Protein AF-A0AAV7Z027-F1 (afdb_monomer)

Solvent-accessible surface area (backbone atoms only — not comparable to full-atom values): 10352 Å² total; per-residue (Å²): 132,96,83,79,86,86,73,94,47,81,68,52,54,56,53,50,49,53,52,47,55,58,50,65,76,75,54,91,70,52,75,68,55,50,53,51,51,52,53,55,49,51,54,51,60,74,68,66,68,81,51,61,88,59,42,50,58,51,53,50,48,51,50,53,49,53,53,51,50,50,51,50,51,51,51,53,45,52,55,50,52,63,69,47,44,72,42,41,63,42,90,53,63,70,55,28,52,51,51,38,49,53,52,32,56,47,28,68,74,73,38,57,52,66,41,48,65,56,55,60,61,40,65,73,44,91,51,60,45,37,28,35,41,50,46,63,36,41,43,68,59,37,62,78,39,61,85,40,70,58,50,65,68,41,51,68,60,44,60,59,36,59,72,45,94,44,70,65,38,24,50,45,38,52,52,46,50,52,44,58,75,109

Organism: NCBI:txid1746091

pLDDT: mean 72.69, std 17.5, range [26.45, 96.75]

Mean predicted aligned error: 12.73 Å

Sequence (182 aa):
MLQTTIKTDLSSQQEGALHYKSAIQNTKFKNQELLYLVKSTYQLLMKGTNDPTVLVPILTGIQTLLDNEYKRILQLWKTIAIGLMPYFDHPKEEIRIIVTRTIQTTIGYYGTQASLQMCSRYFYSTNPAVRVGILKCFSPSLEYNMNDFPILSLLPKLAILIYDNNTSVQKEVLNSLALIYS

InterPro domains:
  IPR011989 Armadillo-like helical [G3DSA:1.25.10.10] (8-182)
  IPR016024 Armadillo-type fold [SSF48371] (37-181)

Nearest PDB structures (foldseek):
  5dn7-assembly1_A  TM=6.135E-01  e=1.409E-03  Mus musculus
  8whi-assembly1_A  TM=5.554E-01  e=1.556E-03  Homo sapiens
  8whl-assembly2_C  TM=5.479E-01  e=3.279E-03  Homo sapiens
  8whh-assembly1_A-2  TM=5.348E-01  e=6.574E-03  Homo sapiens
  8whk-assembly1_A  TM=5.420E-01  e=8.020E-03  Homo sapiens

Structure (mmCIF, N/CA/C/O backbone):
data_AF-A0AAV7Z027-F1
#
_entry.id   AF-A0AAV7Z027-F1
#
loop_
_atom_site.group_PDB
_atom_site.id
_atom_site.type_symbol
_atom_site.label_atom_id
_atom_site.label_alt_id
_atom_site.label_comp_id
_atom_site.label_asym_id
_atom_site.label_entity_id
_atom_site.label_seq_id
_atom_site.pdbx_PDB_ins_code
_atom_site.Cartn_x
_atom_site.Cartn_y
_atom_site.Cartn_z
_atom_site.occupancy
_atom_site.B_iso_or_equiv
_atom_site.auth_seq_id
_atom_site.auth_comp_id
_atom_site.auth_asym_id
_atom_site.auth_atom_id
_atom_site.pdbx_PDB_model_num
ATOM 1 N N . MET A 1 1 ? 12.091 -23.859 -28.956 1.00 32.94 1 MET A N 1
ATOM 2 C CA . MET A 1 1 ? 13.561 -23.981 -28.837 1.00 32.94 1 MET A CA 1
ATOM 3 C C . MET A 1 1 ? 14.160 -22.694 -29.390 1.00 32.94 1 MET A C 1
ATOM 5 O O . MET A 1 1 ? 13.988 -22.435 -30.567 1.00 32.94 1 MET A O 1
ATOM 9 N N . LEU A 1 2 ? 14.763 -21.855 -28.543 1.00 26.45 2 LEU A N 1
ATOM 10 C CA . LEU A 1 2 ? 15.308 -20.524 -28.888 1.00 26.45 2 LEU A CA 1
ATOM 11 C C . LEU A 1 2 ? 16.756 -20.584 -29.432 1.00 26.45 2 LEU A C 1
ATOM 13 O O . LEU A 1 2 ? 17.466 -19.588 -29.417 1.00 26.45 2 LEU A O 1
ATOM 17 N N . GLN A 1 3 ? 17.228 -21.761 -29.859 1.00 27.47 3 GLN A N 1
ATOM 18 C CA . GLN A 1 3 ? 18.658 -22.024 -30.084 1.00 27.47 3 GLN A CA 1
ATOM 19 C C . GLN A 1 3 ? 19.125 -22.026 -31.542 1.00 27.47 3 GLN A C 1
ATOM 21 O O . GLN A 1 3 ? 20.305 -22.258 -31.787 1.00 27.47 3 GLN A O 1
ATOM 26 N N . THR A 1 4 ? 18.274 -21.731 -32.517 1.00 37.28 4 THR A N 1
ATOM 27 C CA . THR A 1 4 ? 18.709 -21.719 -33.917 1.00 37.28 4 THR A CA 1
ATOM 28 C C . THR A 1 4 ? 18.402 -20.389 -34.576 1.00 37.28 4 THR A C 1
ATOM 30 O O . THR A 1 4 ? 17.246 -19.984 -34.668 1.00 37.28 4 THR A O 1
ATOM 33 N N . THR A 1 5 ? 19.470 -19.808 -35.132 1.00 36.91 5 THR A N 1
ATOM 34 C CA . THR A 1 5 ? 19.515 -18.743 -36.149 1.00 36.91 5 THR A CA 1
ATOM 35 C C . THR A 1 5 ? 19.671 -17.311 -35.634 1.00 36.91 5 THR A C 1
ATOM 37 O O . THR A 1 5 ? 18.799 -16.472 -35.800 1.00 36.91 5 THR A O 1
ATOM 40 N N . ILE A 1 6 ? 20.852 -16.999 -35.093 1.00 33.53 6 ILE A N 1
ATOM 41 C CA . ILE A 1 6 ? 21.435 -15.655 -35.232 1.00 33.53 6 ILE A CA 1
ATOM 42 C C . ILE A 1 6 ? 22.858 -15.844 -35.773 1.00 33.53 6 ILE A C 1
ATOM 44 O O . ILE A 1 6 ? 23.828 -15.924 -35.022 1.00 33.53 6 ILE A O 1
ATOM 48 N N . LYS A 1 7 ? 22.964 -16.009 -37.098 1.00 31.17 7 LYS A N 1
ATOM 49 C CA . LYS A 1 7 ? 24.190 -15.708 -37.845 1.00 31.17 7 LYS A CA 1
ATOM 50 C C . LYS A 1 7 ? 24.090 -14.246 -38.274 1.00 31.17 7 LYS A C 1
ATOM 52 O O . LYS A 1 7 ? 23.053 -13.814 -38.757 1.00 31.17 7 LYS A O 1
ATOM 57 N N . THR A 1 8 ? 25.170 -13.529 -38.013 1.00 44.25 8 THR A N 1
ATOM 58 C CA . THR A 1 8 ? 25.392 -12.093 -38.177 1.00 44.25 8 THR A CA 1
ATOM 59 C C . THR A 1 8 ? 25.064 -11.569 -39.570 1.00 44.25 8 THR A C 1
ATOM 61 O O . THR A 1 8 ? 25.786 -11.880 -40.515 1.00 44.25 8 THR A O 1
ATOM 64 N N . ASP A 1 9 ? 24.059 -10.699 -39.646 1.00 31.62 9 ASP A N 1
ATOM 65 C CA . ASP A 1 9 ? 23.903 -9.689 -40.691 1.00 31.62 9 ASP A CA 1
ATOM 66 C C . ASP A 1 9 ? 23.210 -8.449 -40.078 1.00 31.62 9 ASP A C 1
ATOM 68 O O . ASP A 1 9 ? 22.476 -8.566 -39.095 1.00 31.62 9 ASP A O 1
ATOM 72 N N . LEU A 1 10 ? 23.453 -7.238 -40.577 1.00 35.69 10 LEU A N 1
ATOM 73 C CA . LEU A 1 10 ? 22.842 -6.015 -40.010 1.00 35.69 10 LEU A CA 1
ATOM 74 C C . LEU A 1 10 ? 21.301 -6.035 -40.117 1.00 35.69 10 LEU A C 1
ATOM 76 O O . LEU A 1 10 ? 20.607 -5.501 -39.252 1.00 35.69 10 LEU A O 1
ATOM 80 N N . SER A 1 11 ? 20.768 -6.761 -41.103 1.00 40.56 11 SER A N 1
ATOM 81 C CA . SER A 1 11 ? 19.349 -7.119 -41.230 1.00 40.56 11 SER A CA 1
ATOM 82 C C . SER A 1 11 ? 18.847 -8.001 -40.073 1.00 40.56 11 SER A C 1
ATOM 84 O O . SER A 1 11 ? 17.751 -7.776 -39.560 1.00 40.56 11 SER A O 1
ATOM 86 N N . SER A 1 12 ? 19.673 -8.927 -39.563 1.00 50.19 12 SER A N 1
ATOM 87 C CA . SER A 1 12 ? 19.306 -9.859 -38.484 1.00 50.19 12 SER A CA 1
ATOM 88 C C . SER A 1 12 ? 19.165 -9.185 -37.112 1.00 50.19 12 SER A C 1
ATOM 90 O O . SER A 1 12 ? 18.524 -9.729 -36.214 1.00 50.19 12 SER A O 1
ATOM 92 N N . GLN A 1 13 ? 19.765 -8.004 -36.913 1.00 44.56 13 GLN A N 1
ATOM 93 C CA . GLN A 1 13 ? 19.643 -7.245 -35.660 1.00 44.56 13 GLN A CA 1
ATOM 94 C C . GLN A 1 13 ? 18.340 -6.438 -35.583 1.00 44.56 13 GLN A C 1
ATOM 96 O O . GLN A 1 13 ? 17.704 -6.415 -34.529 1.00 44.56 13 GLN A O 1
ATOM 101 N N . GLN A 1 14 ? 17.902 -5.827 -36.690 1.00 44.66 14 GLN A N 1
ATOM 102 C CA . GLN A 1 14 ? 16.609 -5.131 -36.759 1.00 44.66 14 GLN A CA 1
ATOM 103 C C . GLN A 1 14 ? 15.433 -6.104 -36.690 1.00 44.66 14 GLN A C 1
ATOM 105 O O . GLN A 1 14 ? 14.472 -5.857 -35.962 1.00 44.66 14 GLN A O 1
ATOM 110 N N . GLU A 1 15 ? 15.529 -7.235 -37.388 1.00 44.53 15 GLU A N 1
ATOM 111 C CA . GLU A 1 15 ? 14.526 -8.298 -37.332 1.00 44.53 15 GLU A CA 1
ATOM 112 C C . GLU A 1 15 ? 14.456 -8.896 -35.914 1.00 44.53 15 GLU A C 1
ATOM 114 O O . GLU A 1 15 ? 13.374 -9.020 -35.340 1.00 44.53 15 GLU A O 1
ATOM 119 N N . GLY A 1 16 ? 15.612 -9.115 -35.270 1.00 48.34 16 GLY A N 1
ATOM 120 C CA . GLY A 1 16 ? 15.705 -9.491 -33.857 1.00 48.34 16 GLY A CA 1
ATOM 121 C C . GLY A 1 16 ? 15.046 -8.482 -32.907 1.00 48.34 16 GLY A C 1
ATOM 122 O O . GLY A 1 16 ? 14.307 -8.886 -32.011 1.00 48.34 16 GLY A O 1
ATOM 123 N N . ALA A 1 17 ? 15.235 -7.175 -33.118 1.00 47.03 17 ALA A N 1
ATOM 124 C CA . ALA A 1 17 ? 14.613 -6.118 -32.312 1.00 47.03 17 ALA A CA 1
ATOM 125 C C . ALA A 1 17 ? 13.088 -5.992 -32.541 1.00 47.03 17 ALA A C 1
ATOM 127 O O . ALA A 1 17 ? 12.333 -5.741 -31.597 1.00 47.03 17 ALA A O 1
ATOM 128 N N . LEU A 1 18 ? 12.610 -6.210 -33.771 1.00 44.31 18 LEU A N 1
ATOM 129 C CA . LEU A 1 18 ? 11.183 -6.250 -34.121 1.00 44.31 18 LEU A CA 1
ATOM 130 C C . LEU A 1 18 ? 10.477 -7.486 -33.536 1.00 44.31 18 LEU A C 1
ATOM 132 O O . LEU A 1 18 ? 9.385 -7.369 -32.964 1.00 44.31 18 LEU A O 1
ATOM 136 N N . HIS A 1 19 ? 11.116 -8.657 -33.594 1.00 45.59 19 HIS A N 1
ATOM 137 C CA . HIS A 1 19 ? 10.644 -9.873 -32.924 1.00 45.59 19 HIS A CA 1
ATOM 138 C C . HIS A 1 19 ? 10.650 -9.729 -31.394 1.00 45.59 19 HIS A C 1
ATOM 140 O O . HIS A 1 19 ? 9.743 -10.209 -30.717 1.00 45.59 19 HIS A O 1
ATOM 146 N N . TYR A 1 20 ? 11.612 -8.992 -30.840 1.00 47.75 20 TYR A N 1
ATOM 147 C CA . TYR A 1 20 ? 11.677 -8.676 -29.414 1.00 47.75 20 TYR A CA 1
ATOM 148 C C . TYR A 1 20 ? 10.524 -7.761 -28.964 1.00 47.75 20 TYR A C 1
ATOM 150 O O . TYR A 1 20 ? 9.849 -8.056 -27.979 1.00 47.75 20 TYR A O 1
ATOM 158 N N . LYS A 1 21 ? 10.216 -6.697 -29.722 1.00 43.31 21 LYS A N 1
ATOM 159 C CA . LYS A 1 21 ? 9.078 -5.797 -29.443 1.00 43.31 21 LYS A CA 1
ATOM 160 C C . LYS A 1 21 ? 7.732 -6.532 -29.479 1.00 43.31 21 LYS A C 1
ATOM 162 O O . LYS A 1 21 ? 6.890 -6.317 -28.609 1.00 43.31 21 LYS A O 1
ATOM 167 N N . SER A 1 22 ? 7.541 -7.412 -30.460 1.00 42.81 22 SER A N 1
ATOM 168 C CA . SER A 1 22 ? 6.307 -8.196 -30.617 1.00 42.81 22 SER A CA 1
ATOM 169 C C . SER A 1 22 ? 6.164 -9.315 -29.575 1.00 42.81 22 SER A C 1
ATOM 171 O O . SER A 1 22 ? 5.055 -9.548 -29.092 1.00 42.81 22 SER A O 1
ATOM 173 N N . ALA A 1 23 ? 7.264 -9.943 -29.143 1.00 47.72 23 ALA A N 1
ATOM 174 C CA . ALA A 1 23 ? 7.263 -10.895 -28.028 1.00 47.72 23 ALA A CA 1
ATOM 175 C C . ALA A 1 23 ? 6.970 -10.215 -26.674 1.00 47.72 23 ALA A C 1
ATOM 177 O O . ALA A 1 23 ? 6.241 -10.752 -25.843 1.00 47.72 23 ALA A O 1
ATOM 178 N N . ILE A 1 24 ? 7.469 -8.998 -26.444 1.00 47.22 24 ILE A N 1
ATOM 179 C CA . ILE A 1 24 ? 7.235 -8.270 -25.185 1.00 47.22 24 ILE A CA 1
ATOM 180 C C . ILE A 1 24 ? 5.776 -7.825 -25.016 1.00 47.22 24 ILE A C 1
ATOM 182 O O . ILE A 1 24 ? 5.279 -7.783 -23.891 1.00 47.22 24 ILE A O 1
ATOM 186 N N . GLN A 1 25 ? 5.061 -7.536 -26.106 1.00 44.62 25 GLN A N 1
ATOM 187 C CA . GLN A 1 25 ? 3.669 -7.078 -26.029 1.00 44.62 25 GLN A CA 1
ATOM 188 C C . GLN A 1 25 ? 2.653 -8.190 -25.715 1.00 44.62 25 GLN A C 1
ATOM 190 O O . GLN A 1 25 ? 1.561 -7.870 -25.254 1.00 44.62 25 GLN A O 1
ATOM 195 N N . ASN A 1 26 ? 2.993 -9.471 -25.914 1.00 42.97 26 ASN A N 1
ATOM 196 C CA . ASN A 1 26 ? 2.004 -10.561 -25.909 1.00 42.97 26 ASN A CA 1
ATOM 197 C C . ASN A 1 26 ? 2.327 -11.772 -25.015 1.00 42.97 26 ASN A C 1
ATOM 199 O O . ASN A 1 26 ? 1.581 -12.752 -25.048 1.00 42.97 26 ASN A O 1
ATOM 203 N N . THR A 1 27 ? 3.371 -11.736 -24.177 1.00 46.19 27 THR A N 1
ATOM 204 C CA . THR A 1 27 ? 3.739 -12.908 -23.356 1.00 46.19 27 THR A CA 1
ATOM 205 C C . THR A 1 27 ? 3.834 -12.614 -21.858 1.00 46.19 27 THR A C 1
ATOM 207 O O . THR A 1 27 ? 4.515 -11.690 -21.424 1.00 46.19 27 THR A O 1
ATOM 210 N N . LYS A 1 28 ? 3.191 -13.464 -21.040 1.00 50.34 28 LYS A N 1
ATOM 211 C CA . LYS A 1 28 ? 3.551 -13.641 -19.624 1.00 50.34 28 LYS A CA 1
ATOM 212 C C . LYS A 1 28 ? 4.924 -14.315 -19.586 1.00 50.34 28 LYS A C 1
ATOM 214 O O . LYS A 1 28 ? 4.998 -15.531 -19.744 1.00 50.34 28 LYS A O 1
ATOM 219 N N . PHE A 1 29 ? 5.988 -13.545 -19.390 1.00 50.47 29 PHE A N 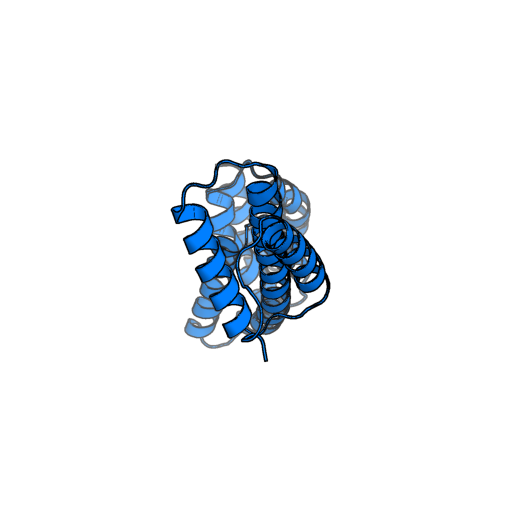1
ATOM 220 C CA . PHE A 1 29 ? 7.333 -14.099 -19.250 1.00 50.47 29 PHE A CA 1
ATOM 221 C C . PHE A 1 29 ? 7.412 -15.041 -18.040 1.00 50.47 29 PHE A C 1
ATOM 223 O O . PHE A 1 29 ? 6.943 -14.728 -16.939 1.00 50.47 29 PHE A O 1
ATOM 230 N N . LYS A 1 30 ? 8.024 -16.213 -18.226 1.00 56.38 30 LYS A N 1
ATOM 231 C CA . LYS A 1 30 ? 8.502 -17.035 -17.107 1.00 56.38 30 LYS A CA 1
ATOM 232 C C . LYS A 1 30 ? 9.741 -16.363 -16.503 1.00 56.38 30 LYS A C 1
ATOM 234 O O . LYS A 1 30 ? 10.531 -15.762 -17.226 1.00 56.38 30 LYS A O 1
ATOM 239 N N . ASN A 1 31 ? 9.975 -16.519 -15.195 1.00 53.44 31 ASN A N 1
ATOM 240 C CA . ASN A 1 31 ? 11.101 -15.864 -14.496 1.00 53.44 31 ASN A CA 1
ATOM 241 C C . ASN A 1 31 ? 12.478 -16.109 -15.153 1.00 53.44 31 ASN A C 1
ATOM 243 O O . ASN A 1 31 ? 13.339 -15.236 -15.122 1.00 53.44 31 ASN A O 1
ATOM 247 N N . GLN A 1 32 ? 12.692 -17.274 -15.775 1.00 51.25 32 GLN A N 1
ATOM 248 C CA . GLN A 1 32 ? 13.934 -17.586 -16.496 1.00 51.25 32 GLN A CA 1
ATOM 249 C C . GLN A 1 32 ? 14.088 -16.806 -17.812 1.00 51.25 32 GLN A C 1
ATOM 251 O O . GLN A 1 32 ? 15.201 -16.421 -18.164 1.00 51.25 32 GLN A O 1
ATOM 256 N N . GLU A 1 33 ? 12.988 -16.541 -18.517 1.00 56.34 33 GLU A N 1
ATOM 257 C CA . GLU A 1 33 ? 12.983 -15.747 -19.752 1.00 56.34 33 GLU A CA 1
ATOM 258 C C . GLU A 1 33 ? 13.268 -14.280 -19.428 1.00 56.34 33 GLU A C 1
ATOM 260 O O . GLU A 1 33 ? 14.079 -13.657 -20.105 1.00 56.34 33 GLU A O 1
ATOM 265 N N . LEU A 1 34 ? 12.702 -13.775 -18.325 1.00 57.66 34 LE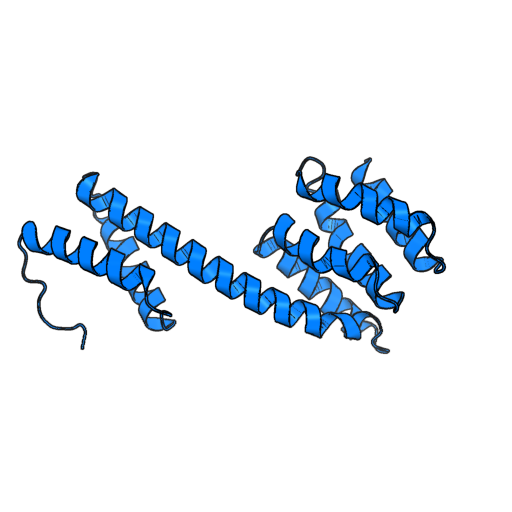U A N 1
ATOM 266 C CA . LEU A 1 34 ? 12.972 -12.436 -17.798 1.00 57.66 34 LEU A CA 1
ATOM 267 C C . LEU A 1 34 ? 14.462 -12.251 -17.458 1.00 57.66 34 LEU A C 1
ATOM 269 O O . LEU A 1 34 ? 15.088 -11.274 -17.866 1.00 57.66 34 LEU A O 1
ATOM 273 N N . LEU A 1 35 ? 15.051 -13.225 -16.754 1.00 55.69 35 LEU A N 1
ATOM 274 C CA . LEU A 1 35 ? 16.464 -13.205 -16.369 1.00 55.69 35 LEU A CA 1
ATOM 275 C C . LEU A 1 35 ? 17.393 -13.240 -17.592 1.00 55.69 35 LEU A C 1
ATOM 277 O O . LEU A 1 35 ? 18.386 -12.511 -17.644 1.00 55.69 35 LEU A O 1
ATOM 281 N N . TYR A 1 36 ? 17.066 -14.064 -18.590 1.00 60.19 36 TYR A N 1
ATOM 282 C CA . TYR A 1 36 ? 17.802 -14.117 -19.853 1.00 60.19 36 TYR A CA 1
ATOM 283 C C . TYR A 1 36 ? 17.716 -12.788 -20.618 1.00 60.19 36 TYR A C 1
ATOM 285 O O . TYR A 1 36 ? 18.727 -12.309 -21.140 1.00 60.19 36 TYR A O 1
ATOM 293 N N . LEU A 1 37 ? 16.536 -12.163 -20.627 1.00 59.72 37 LEU A N 1
ATOM 294 C CA . LEU A 1 37 ? 16.290 -10.881 -21.275 1.00 59.72 37 LEU A CA 1
ATOM 295 C C . LEU A 1 37 ? 17.128 -9.752 -20.656 1.00 59.72 37 LEU A C 1
ATOM 297 O O . LEU A 1 37 ? 17.821 -9.020 -21.366 1.00 59.72 37 LEU A O 1
ATOM 301 N N . VAL A 1 38 ? 17.129 -9.661 -19.322 1.00 64.69 38 VAL A N 1
ATOM 302 C CA . VAL A 1 38 ? 17.920 -8.683 -18.558 1.00 64.69 38 VAL A CA 1
ATOM 303 C C . VAL A 1 38 ? 19.415 -8.882 -18.809 1.00 64.69 38 VAL A C 1
ATOM 305 O O . VAL A 1 38 ? 20.128 -7.917 -19.082 1.00 64.69 38 VAL A O 1
ATOM 308 N N . LYS A 1 39 ? 19.898 -10.131 -18.790 1.00 62.25 39 LYS A N 1
ATOM 309 C CA . LYS A 1 39 ? 21.318 -10.451 -19.001 1.00 62.25 39 LYS A CA 1
ATOM 310 C C . LYS A 1 39 ? 21.787 -10.108 -20.418 1.00 62.25 39 LYS A C 1
ATOM 312 O O . LYS A 1 39 ? 22.856 -9.526 -20.579 1.00 62.25 39 LYS A O 1
ATOM 317 N N . SER A 1 40 ? 20.975 -10.421 -21.426 1.00 59.94 40 SER A N 1
ATOM 318 C CA . SER A 1 40 ? 21.273 -10.115 -22.833 1.00 59.94 40 SER A CA 1
ATOM 319 C C . SER A 1 40 ? 21.267 -8.605 -23.087 1.00 59.94 40 SER A C 1
ATOM 321 O O . SER A 1 40 ? 22.141 -8.080 -23.773 1.00 59.94 40 SER A O 1
ATOM 323 N N . THR A 1 41 ? 20.334 -7.890 -22.456 1.00 65.50 41 THR A N 1
ATOM 324 C CA . THR A 1 41 ? 20.242 -6.430 -22.543 1.00 65.50 41 THR A CA 1
ATOM 325 C C . THR A 1 41 ? 21.421 -5.734 -21.862 1.00 65.50 41 THR A C 1
ATOM 327 O O . THR A 1 41 ? 22.034 -4.846 -22.449 1.00 65.50 41 THR A O 1
ATOM 330 N N . TYR A 1 42 ? 21.805 -6.177 -20.662 1.00 65.94 42 TYR A N 1
ATOM 331 C CA . TYR A 1 42 ? 22.998 -5.687 -19.971 1.00 65.94 42 TYR A CA 1
ATOM 332 C C . TYR A 1 42 ? 24.267 -5.905 -20.809 1.00 65.94 42 TYR A C 1
ATOM 334 O O . TYR A 1 42 ? 25.077 -4.996 -20.956 1.00 65.94 42 TYR A O 1
ATOM 342 N N . GLN A 1 43 ? 24.416 -7.078 -21.434 1.00 65.38 43 GLN A N 1
ATOM 343 C CA . GLN A 1 43 ? 25.548 -7.367 -22.321 1.00 65.38 43 GLN A CA 1
ATOM 344 C C . GLN A 1 43 ? 25.585 -6.472 -23.568 1.00 65.38 43 GLN A C 1
ATOM 346 O O . GLN A 1 43 ? 26.672 -6.115 -24.016 1.00 65.38 43 GLN A O 1
ATOM 351 N N . LEU A 1 44 ? 24.430 -6.102 -24.129 1.00 62.34 44 LEU A N 1
ATOM 352 C CA . LEU A 1 44 ? 24.342 -5.171 -25.260 1.00 62.34 44 LEU A CA 1
ATOM 353 C C . LEU A 1 44 ? 24.684 -3.733 -24.848 1.00 62.34 44 LEU A C 1
ATOM 355 O O . LEU A 1 44 ? 25.448 -3.075 -25.550 1.00 62.34 44 LEU A O 1
ATOM 359 N N . LEU A 1 45 ? 24.202 -3.275 -23.687 1.00 62.78 45 LEU A N 1
ATOM 360 C CA . LEU A 1 45 ? 24.555 -1.964 -23.124 1.00 62.78 45 LEU A CA 1
ATOM 361 C C . LEU A 1 45 ? 26.062 -1.865 -22.829 1.00 62.78 45 LEU A C 1
ATOM 363 O O . LEU A 1 45 ? 26.698 -0.875 -23.180 1.00 62.78 45 LEU A O 1
ATOM 367 N N . MET A 1 46 ? 26.663 -2.924 -22.276 1.00 67.31 46 MET A N 1
ATOM 368 C CA . MET A 1 46 ? 28.104 -2.993 -21.989 1.00 67.31 46 MET A CA 1
ATOM 369 C C . MET A 1 46 ? 28.989 -3.020 -23.244 1.00 67.31 46 MET A C 1
ATOM 371 O O . MET A 1 46 ? 30.179 -2.728 -23.154 1.00 67.31 46 MET A O 1
ATOM 375 N N . LYS A 1 47 ? 28.437 -3.345 -24.421 1.00 67.44 47 LYS A N 1
ATOM 376 C CA . LYS A 1 47 ? 29.156 -3.269 -25.704 1.00 67.44 47 LYS A CA 1
ATOM 377 C C . LYS A 1 47 ? 29.228 -1.848 -26.281 1.00 67.44 47 LYS A C 1
ATOM 379 O O . LYS A 1 47 ? 29.848 -1.670 -27.324 1.00 67.44 47 LYS A O 1
ATOM 384 N N . GLY A 1 48 ? 28.624 -0.850 -25.627 1.00 56.06 48 GLY A N 1
ATOM 385 C CA . GLY A 1 48 ? 28.805 0.567 -25.968 1.00 56.06 48 GLY A CA 1
ATOM 386 C C . GLY A 1 48 ? 28.179 0.996 -27.298 1.00 56.06 48 GLY A C 1
ATOM 387 O O . GLY A 1 48 ? 28.674 1.918 -27.941 1.00 56.06 48 GLY A O 1
ATOM 388 N N . THR A 1 49 ? 27.113 0.324 -27.747 1.00 63.25 49 THR A N 1
ATOM 389 C CA . THR A 1 49 ? 26.378 0.753 -28.947 1.00 63.25 49 THR A CA 1
ATOM 390 C C . THR A 1 49 ? 25.681 2.088 -28.692 1.00 63.25 49 THR A C 1
ATOM 392 O O . THR A 1 49 ? 24.758 2.166 -27.886 1.00 63.25 49 THR A O 1
ATOM 395 N N . ASN A 1 50 ? 26.108 3.116 -29.428 1.00 63.03 50 ASN A N 1
ATOM 396 C CA . ASN A 1 50 ? 25.508 4.454 -29.428 1.00 63.03 50 ASN A CA 1
ATOM 397 C C . ASN A 1 50 ? 24.536 4.671 -30.603 1.00 63.03 50 ASN A C 1
ATOM 399 O O . ASN A 1 50 ? 24.061 5.786 -30.797 1.00 63.03 50 ASN A O 1
ATOM 403 N N . ASP A 1 51 ? 24.255 3.632 -31.400 1.00 73.62 51 ASP A N 1
ATOM 404 C CA . ASP A 1 51 ? 23.311 3.702 -32.517 1.00 73.62 51 ASP A CA 1
ATOM 405 C C . ASP A 1 51 ? 21.865 3.799 -31.987 1.00 73.62 51 ASP A C 1
ATOM 407 O O . ASP A 1 51 ? 21.369 2.839 -31.378 1.00 73.62 51 ASP A O 1
ATOM 411 N N . PRO A 1 52 ? 21.153 4.918 -32.226 1.00 69.62 52 PRO A N 1
ATOM 412 C CA . PRO A 1 52 ? 19.781 5.101 -31.762 1.00 69.62 52 PRO A CA 1
ATOM 413 C C . PRO A 1 52 ? 18.809 4.050 -32.310 1.00 69.62 52 PRO A C 1
ATOM 415 O O . PRO A 1 52 ? 17.838 3.710 -31.635 1.00 69.62 52 PRO A O 1
ATOM 418 N N . THR A 1 53 ? 19.068 3.504 -33.502 1.00 73.25 53 THR A N 1
ATOM 419 C CA . THR A 1 53 ? 18.199 2.502 -34.140 1.00 73.25 53 THR A CA 1
ATOM 420 C C . THR A 1 53 ? 18.222 1.153 -33.418 1.00 73.25 53 THR A C 1
ATOM 422 O O . THR A 1 53 ? 17.258 0.394 -33.504 1.00 73.25 53 THR A O 1
ATOM 425 N N . VAL A 1 54 ? 19.281 0.889 -32.646 1.00 63.03 54 VAL A N 1
ATOM 426 C CA . VAL A 1 54 ? 19.460 -0.318 -31.828 1.00 63.03 54 VAL A CA 1
ATOM 427 C C . VAL A 1 54 ? 19.155 -0.030 -30.356 1.00 63.03 54 VAL A C 1
ATOM 429 O O . VAL A 1 54 ? 18.474 -0.813 -29.693 1.00 63.03 54 VAL A O 1
ATOM 432 N N . LEU A 1 55 ? 19.604 1.117 -29.839 1.00 64.31 55 LEU A N 1
ATOM 433 C CA . LEU A 1 55 ? 19.472 1.477 -28.428 1.00 64.31 55 LEU A CA 1
ATOM 434 C C . LEU A 1 55 ? 18.019 1.782 -28.028 1.00 64.31 55 LEU A C 1
ATOM 436 O O . LEU A 1 55 ? 17.565 1.327 -26.977 1.00 64.31 55 LEU A O 1
ATOM 440 N N . VAL A 1 56 ? 17.259 2.502 -28.863 1.00 68.31 56 VAL A N 1
ATOM 441 C CA . VAL A 1 56 ? 15.875 2.899 -28.542 1.00 68.31 56 VAL A CA 1
ATOM 442 C C . VAL A 1 56 ? 14.940 1.688 -28.396 1.00 68.31 56 VAL A C 1
ATOM 444 O O . VAL A 1 56 ? 14.232 1.624 -27.387 1.00 68.31 56 VAL A O 1
ATOM 447 N N . PRO A 1 57 ? 14.924 0.691 -29.304 1.00 65.88 57 PRO A N 1
ATOM 448 C CA . PRO A 1 57 ? 14.112 -0.515 -29.122 1.00 65.88 57 PRO A CA 1
ATOM 449 C C . PRO A 1 57 ? 14.483 -1.324 -27.875 1.00 65.88 57 PRO A C 1
ATOM 451 O O . PRO A 1 57 ? 13.591 -1.832 -27.197 1.00 65.88 57 PRO A O 1
ATOM 454 N N . ILE A 1 58 ? 15.777 -1.412 -27.543 1.00 63.00 58 ILE A N 1
ATOM 455 C CA . ILE A 1 58 ? 16.262 -2.120 -26.350 1.00 63.00 58 ILE A CA 1
ATOM 456 C C . ILE A 1 58 ? 15.771 -1.421 -25.081 1.00 63.00 58 ILE A C 1
ATOM 458 O O . ILE A 1 58 ? 15.134 -2.064 -24.249 1.00 63.00 58 ILE A O 1
ATOM 462 N N . LEU A 1 59 ? 16.002 -0.110 -24.950 1.00 65.19 59 LEU A N 1
ATOM 463 C CA . LEU A 1 59 ? 15.551 0.671 -23.792 1.00 65.19 59 LEU A CA 1
ATOM 464 C C . LEU A 1 59 ? 14.023 0.657 -23.659 1.00 65.19 59 LEU A C 1
ATOM 466 O O . LEU A 1 59 ? 13.506 0.477 -22.560 1.00 65.19 59 LEU A O 1
ATOM 470 N N . THR A 1 60 ? 13.300 0.745 -24.780 1.00 69.50 60 THR A N 1
ATOM 471 C CA . THR A 1 60 ? 11.833 0.623 -24.814 1.00 69.50 60 THR A CA 1
ATOM 472 C C . THR A 1 60 ? 11.375 -0.764 -24.346 1.00 69.50 60 THR A C 1
ATOM 474 O O . THR A 1 60 ? 10.389 -0.888 -23.619 1.00 69.50 60 THR A O 1
ATOM 477 N N . GLY A 1 61 ? 12.097 -1.821 -24.730 1.00 66.06 61 GLY A N 1
ATOM 478 C CA . GLY A 1 61 ? 11.851 -3.187 -24.275 1.00 66.06 61 GLY A CA 1
ATOM 479 C C . GLY A 1 61 ? 12.091 -3.366 -22.774 1.00 66.06 61 GLY A C 1
ATOM 480 O O . GLY A 1 61 ? 11.249 -3.955 -22.099 1.00 66.06 61 GLY A O 1
ATOM 481 N N . ILE A 1 62 ? 13.185 -2.806 -22.235 1.00 65.12 62 ILE A N 1
ATOM 482 C CA . ILE A 1 62 ? 13.455 -2.775 -20.785 1.00 65.12 62 ILE A CA 1
ATOM 483 C C . ILE A 1 62 ? 12.327 -2.050 -20.062 1.00 65.12 62 ILE A C 1
ATOM 485 O O . ILE A 1 62 ? 11.777 -2.585 -19.107 1.00 65.12 62 ILE A O 1
ATOM 489 N N . GLN A 1 63 ? 11.969 -0.853 -20.526 1.00 66.62 63 GLN A N 1
ATOM 490 C CA . GLN A 1 63 ? 10.920 -0.047 -19.913 1.00 66.62 63 GLN A CA 1
ATOM 491 C C . GLN A 1 63 ? 9.590 -0.805 -19.891 1.00 66.62 63 GLN A C 1
ATOM 493 O O . GLN A 1 63 ? 8.971 -0.926 -18.842 1.00 66.62 63 GLN A O 1
ATOM 498 N N . THR A 1 64 ? 9.200 -1.415 -21.012 1.00 70.44 64 THR A N 1
ATOM 499 C CA . THR A 1 64 ? 7.959 -2.199 -21.099 1.00 70.44 64 THR A CA 1
ATOM 500 C C . THR A 1 64 ? 7.984 -3.418 -20.169 1.00 70.44 64 THR A C 1
ATOM 502 O O . THR A 1 64 ? 6.968 -3.757 -19.561 1.00 70.44 64 THR A O 1
ATOM 505 N N . LEU A 1 65 ? 9.136 -4.083 -20.029 1.00 65.19 65 LEU A N 1
ATOM 506 C CA . LEU A 1 65 ? 9.307 -5.209 -19.111 1.00 65.19 65 LEU A CA 1
ATOM 507 C C . LEU A 1 65 ? 9.201 -4.770 -17.648 1.00 65.19 65 LEU A C 1
ATOM 509 O O . LEU A 1 65 ? 8.476 -5.400 -16.878 1.00 65.19 65 LEU A O 1
ATOM 513 N N . LEU A 1 66 ? 9.887 -3.686 -17.282 1.00 68.44 66 LEU A N 1
ATOM 514 C CA . LEU A 1 66 ? 9.812 -3.102 -15.945 1.00 68.44 66 LEU A CA 1
ATOM 515 C C . LEU A 1 66 ? 8.378 -2.673 -15.623 1.00 68.44 66 LEU A C 1
ATOM 517 O O . LEU A 1 66 ? 7.883 -3.002 -14.550 1.00 68.44 66 LEU A O 1
ATOM 521 N N . ASP A 1 67 ? 7.679 -2.039 -16.564 1.00 71.56 67 ASP A N 1
ATOM 522 C CA . ASP A 1 67 ? 6.287 -1.617 -16.399 1.00 71.56 67 ASP A CA 1
ATOM 523 C C . ASP A 1 67 ? 5.334 -2.806 -16.220 1.00 71.56 67 ASP A C 1
ATOM 525 O O . ASP A 1 67 ? 4.427 -2.767 -15.382 1.00 71.56 67 ASP A O 1
ATOM 529 N N . ASN A 1 68 ? 5.512 -3.877 -16.998 1.00 70.81 68 ASN A N 1
ATOM 530 C CA . ASN A 1 68 ? 4.669 -5.069 -16.911 1.00 70.81 68 ASN A CA 1
ATOM 531 C C . ASN A 1 68 ? 4.888 -5.834 -15.601 1.00 70.81 68 ASN A C 1
ATOM 533 O O . ASN A 1 68 ? 3.910 -6.208 -14.944 1.00 70.81 68 ASN A O 1
ATOM 537 N N . GLU A 1 69 ? 6.140 -6.031 -15.185 1.00 72.81 69 GLU A N 1
ATOM 538 C CA . GLU A 1 69 ? 6.440 -6.678 -13.907 1.00 72.81 69 GLU A CA 1
ATOM 539 C C . GLU A 1 69 ? 6.036 -5.793 -12.726 1.00 72.81 69 GLU A C 1
ATOM 541 O O . GLU A 1 69 ? 5.427 -6.292 -11.783 1.00 72.81 69 GLU A O 1
ATOM 546 N N . TYR A 1 70 ? 6.235 -4.474 -12.803 1.00 74.94 70 TYR A N 1
ATOM 547 C CA . TYR A 1 70 ? 5.731 -3.536 -11.799 1.00 74.94 70 TYR A CA 1
ATOM 548 C C . TYR A 1 70 ? 4.209 -3.643 -11.643 1.00 74.94 70 TYR A C 1
ATOM 550 O O . TYR A 1 70 ? 3.712 -3.798 -10.528 1.00 74.94 70 TYR A O 1
ATOM 558 N N . LYS A 1 71 ? 3.446 -3.653 -12.748 1.00 77.19 71 LYS A N 1
ATOM 559 C CA . LYS A 1 71 ? 1.984 -3.847 -12.713 1.00 77.19 71 LYS A CA 1
ATOM 560 C C . LYS A 1 71 ? 1.597 -5.183 -12.086 1.00 77.19 71 LYS A C 1
ATOM 562 O O . LYS A 1 71 ? 0.666 -5.227 -11.281 1.00 77.19 71 LYS A O 1
ATOM 567 N N . ARG A 1 72 ? 2.289 -6.268 -12.443 1.00 76.69 72 ARG A N 1
ATOM 568 C CA . ARG A 1 72 ? 2.031 -7.609 -11.904 1.00 76.69 72 ARG A CA 1
ATOM 569 C C . ARG A 1 72 ? 2.330 -7.682 -10.409 1.00 76.69 72 ARG A C 1
ATOM 571 O O . ARG A 1 72 ? 1.504 -8.188 -9.652 1.00 76.69 72 ARG A O 1
ATOM 578 N N . ILE A 1 73 ? 3.473 -7.155 -9.976 1.00 74.31 73 ILE A N 1
ATOM 579 C CA . ILE A 1 73 ? 3.853 -7.104 -8.565 1.00 74.31 73 ILE A CA 1
ATOM 580 C C . ILE A 1 73 ? 2.864 -6.233 -7.790 1.00 74.31 73 ILE A C 1
ATOM 582 O O . ILE A 1 73 ? 2.398 -6.643 -6.733 1.00 74.31 73 ILE A O 1
ATOM 586 N N . LEU A 1 74 ? 2.447 -5.094 -8.344 1.00 77.81 74 LEU A N 1
ATOM 587 C CA . LEU A 1 74 ? 1.435 -4.238 -7.733 1.00 77.81 74 LEU A CA 1
ATOM 588 C C . LEU A 1 74 ? 0.073 -4.943 -7.604 1.00 77.81 74 LEU A C 1
ATOM 590 O O . LEU A 1 74 ? -0.632 -4.744 -6.616 1.00 77.81 74 LEU A O 1
ATOM 594 N N . GLN A 1 75 ? -0.322 -5.774 -8.573 1.00 79.50 75 GLN A N 1
ATOM 595 C CA . GLN A 1 75 ? -1.535 -6.597 -8.476 1.00 79.50 75 GLN A CA 1
ATOM 596 C C . GLN A 1 75 ? -1.422 -7.664 -7.383 1.00 79.50 75 GLN A C 1
ATOM 598 O O . GLN A 1 75 ? -2.336 -7.793 -6.572 1.00 79.50 75 GLN A O 1
ATOM 603 N N . LEU A 1 76 ? -0.303 -8.391 -7.328 1.00 75.62 76 LEU A N 1
ATOM 604 C CA . LEU A 1 76 ? -0.048 -9.372 -6.268 1.00 75.62 76 LEU A CA 1
ATOM 605 C C . LEU A 1 76 ? -0.032 -8.703 -4.895 1.00 75.62 76 LEU A C 1
ATOM 607 O O . LEU A 1 76 ? -0.637 -9.210 -3.951 1.00 75.62 76 LEU A O 1
AT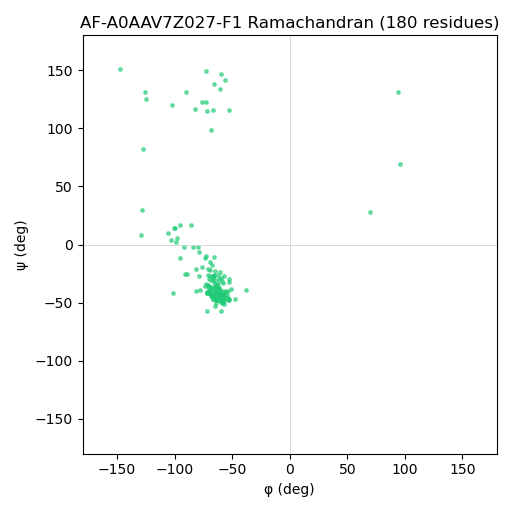OM 611 N N . TRP A 1 77 ? 0.596 -7.532 -4.804 1.00 81.50 77 TRP A N 1
ATOM 612 C CA . TRP A 1 77 ? 0.609 -6.737 -3.591 1.00 81.50 77 TRP A CA 1
ATOM 613 C C . TRP A 1 77 ? -0.801 -6.357 -3.156 1.00 81.50 77 TRP A C 1
ATOM 615 O O . TRP A 1 77 ? -1.143 -6.560 -1.997 1.00 81.50 77 TRP A O 1
ATOM 625 N N . LYS A 1 78 ? -1.650 -5.889 -4.079 1.00 80.50 78 LYS A N 1
ATOM 626 C CA . LYS A 1 78 ? -3.056 -5.595 -3.770 1.00 80.50 78 LYS A CA 1
ATOM 627 C C . LYS A 1 78 ? -3.751 -6.782 -3.120 1.00 80.50 78 LYS A C 1
ATOM 629 O O . LYS A 1 78 ? -4.382 -6.615 -2.081 1.00 80.50 78 LYS A O 1
ATOM 634 N N . THR A 1 79 ? -3.598 -7.976 -3.685 1.00 77.81 79 THR A N 1
ATOM 635 C CA . THR A 1 79 ? -4.179 -9.203 -3.127 1.00 77.81 79 THR A CA 1
ATOM 636 C C . THR A 1 79 ? -3.637 -9.521 -1.733 1.00 77.81 79 THR A C 1
ATOM 638 O O . THR A 1 79 ? -4.420 -9.808 -0.829 1.00 77.81 79 THR A O 1
ATOM 641 N N . ILE A 1 80 ? -2.319 -9.437 -1.536 1.00 77.69 80 ILE A N 1
ATOM 642 C CA . ILE A 1 80 ? -1.682 -9.715 -0.242 1.00 77.69 80 ILE A CA 1
ATOM 643 C C . ILE A 1 80 ? -2.132 -8.697 0.806 1.00 77.69 80 ILE A C 1
ATOM 645 O O . ILE A 1 80 ? -2.559 -9.090 1.886 1.00 77.69 80 ILE A O 1
ATOM 649 N N . ALA A 1 81 ? -2.102 -7.404 0.484 1.00 81.25 81 ALA A N 1
ATOM 650 C CA . ALA A 1 81 ? -2.515 -6.346 1.391 1.00 81.25 81 ALA A CA 1
ATOM 651 C C . ALA A 1 81 ? -3.965 -6.536 1.846 1.00 81.25 81 ALA A C 1
ATOM 653 O O . ALA A 1 81 ? -4.212 -6.502 3.045 1.00 81.25 81 ALA A O 1
ATOM 654 N N . ILE A 1 82 ? -4.898 -6.828 0.925 1.00 82.06 82 ILE A N 1
ATOM 655 C CA . ILE A 1 82 ? -6.292 -7.170 1.265 1.00 82.06 82 ILE A CA 1
ATOM 656 C C . ILE A 1 82 ? -6.330 -8.320 2.286 1.00 82.06 82 ILE A C 1
ATOM 658 O O . ILE A 1 82 ? -7.031 -8.222 3.293 1.00 82.06 82 ILE A O 1
ATOM 662 N N . GLY A 1 83 ? -5.559 -9.386 2.046 1.00 78.88 83 GLY A N 1
ATOM 663 C CA . GLY A 1 83 ? -5.481 -10.551 2.930 1.00 78.88 83 GLY A CA 1
ATOM 664 C C . GLY A 1 83 ? -4.859 -10.264 4.299 1.00 78.88 83 GLY A C 1
ATOM 665 O O . GLY A 1 83 ? -5.192 -10.941 5.266 1.00 78.88 83 GLY A O 1
ATOM 666 N N . LEU A 1 84 ? -4.002 -9.247 4.409 1.00 84.69 84 LEU A N 1
ATOM 667 C CA . LEU A 1 84 ? -3.374 -8.842 5.667 1.00 84.69 84 LEU A CA 1
ATOM 668 C C . LEU A 1 84 ? -4.283 -7.967 6.546 1.00 84.69 84 LEU A C 1
ATOM 670 O O . LEU A 1 84 ? -4.080 -7.927 7.757 1.00 84.69 84 LEU A O 1
ATOM 674 N N . MET A 1 85 ? -5.303 -7.305 5.985 1.00 87.25 85 MET A N 1
ATOM 675 C CA . MET A 1 85 ? -6.156 -6.366 6.736 1.00 87.25 85 MET A CA 1
ATOM 676 C C . MET A 1 85 ? -6.820 -6.971 7.983 1.00 87.25 85 MET A C 1
ATOM 678 O O . MET A 1 85 ? -6.757 -6.334 9.034 1.00 87.25 85 MET A O 1
ATOM 682 N N . PRO A 1 86 ? -7.412 -8.183 7.947 1.00 86.44 86 PRO A N 1
ATOM 683 C CA . PRO A 1 86 ? -8.036 -8.768 9.137 1.00 86.44 86 PRO A CA 1
ATOM 684 C C . PRO A 1 86 ? -7.057 -8.983 10.300 1.00 86.44 86 PRO A C 1
ATOM 686 O O . PRO A 1 86 ? -7.466 -9.009 11.457 1.00 86.44 86 PRO A O 1
ATOM 689 N N . TYR A 1 87 ? -5.755 -9.096 10.018 1.00 89.44 87 TYR A N 1
ATOM 690 C CA . TYR A 1 87 ? -4.738 -9.368 11.031 1.00 89.44 87 TYR A CA 1
ATOM 691 C C . TYR A 1 87 ? -4.336 -8.138 11.854 1.00 89.44 87 TYR A C 1
ATOM 693 O O . TYR A 1 87 ? -3.627 -8.285 12.850 1.00 89.44 87 TYR A O 1
ATOM 701 N N . PHE A 1 88 ? -4.819 -6.939 11.514 1.00 90.38 88 PHE A N 1
ATOM 702 C CA . PHE A 1 88 ? -4.678 -5.777 12.398 1.00 90.38 8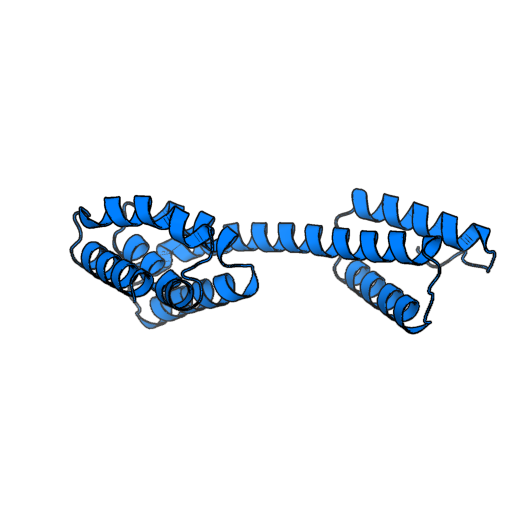8 PHE A CA 1
ATOM 703 C C . PHE A 1 88 ? -5.450 -5.926 13.712 1.00 90.38 88 PHE A C 1
ATOM 705 O O . PHE A 1 88 ? -5.074 -5.305 14.701 1.00 90.38 88 PHE A O 1
ATOM 712 N N . ASP A 1 89 ? -6.474 -6.778 13.739 1.00 89.88 89 ASP A N 1
ATOM 713 C CA . ASP A 1 89 ? -7.267 -7.095 14.931 1.00 89.88 89 ASP A CA 1
ATOM 714 C C . ASP A 1 89 ? -6.859 -8.437 15.569 1.00 89.88 89 ASP A C 1
ATOM 716 O O . ASP A 1 89 ? -7.574 -9.028 16.374 1.00 89.88 89 ASP A O 1
ATOM 720 N N . HIS A 1 90 ? -5.700 -8.979 15.181 1.00 92.00 90 HIS A N 1
ATOM 721 C CA . HIS A 1 90 ? -5.243 -10.266 15.689 1.00 92.00 90 HIS A CA 1
ATOM 722 C C . HIS A 1 90 ? -4.950 -10.181 17.203 1.00 92.00 90 HIS A C 1
ATOM 724 O O . HIS A 1 90 ? -4.307 -9.218 17.625 1.00 92.00 90 HIS A O 1
ATOM 730 N N . PRO A 1 91 ? -5.317 -11.177 18.039 1.00 83.06 91 PRO A N 1
ATOM 731 C CA . PRO A 1 91 ? -5.142 -11.102 19.498 1.00 83.06 91 PRO A CA 1
ATOM 732 C C . PRO A 1 91 ? -3.673 -10.987 19.932 1.00 83.06 91 PRO A C 1
ATOM 734 O O . PRO A 1 91 ? -3.346 -10.242 20.856 1.00 83.06 91 PRO A O 1
ATOM 737 N N . LYS A 1 92 ? -2.762 -11.675 19.231 1.00 86.38 92 LYS A N 1
ATOM 738 C CA . LYS A 1 92 ? -1.311 -11.579 19.470 1.00 86.38 92 LYS A CA 1
ATOM 739 C C . LYS A 1 92 ? -0.733 -10.287 18.892 1.00 86.38 92 LYS A C 1
ATOM 741 O O . LYS A 1 92 ? -0.808 -10.074 17.682 1.00 86.38 92 LYS A O 1
ATOM 746 N N . GLU A 1 93 ? -0.094 -9.488 19.742 1.00 89.44 93 GLU A N 1
ATOM 747 C CA . GLU A 1 93 ? 0.536 -8.216 19.370 1.00 89.44 93 GLU A CA 1
ATOM 748 C C . GLU A 1 93 ? 1.655 -8.367 18.341 1.00 89.44 93 GLU A C 1
ATOM 750 O O . GLU A 1 93 ? 1.705 -7.605 17.378 1.00 89.44 93 GLU A O 1
ATOM 755 N N . GLU A 1 94 ? 2.489 -9.397 18.486 1.00 86.00 94 GLU A N 1
ATOM 756 C CA . GLU A 1 94 ? 3.584 -9.693 17.556 1.00 86.00 94 GLU A CA 1
ATOM 757 C C . GLU A 1 94 ? 3.096 -9.792 16.104 1.00 86.00 94 GLU A C 1
ATOM 759 O O . GLU A 1 94 ? 3.725 -9.255 15.194 1.00 86.00 94 GLU A O 1
ATOM 764 N N . ILE A 1 95 ? 1.929 -10.407 15.883 1.00 79.00 95 ILE A N 1
ATOM 765 C CA . ILE A 1 95 ? 1.341 -10.542 14.545 1.00 79.00 95 ILE A CA 1
ATOM 766 C C . ILE A 1 95 ? 0.896 -9.179 14.009 1.00 79.00 95 ILE A C 1
ATOM 768 O O . ILE A 1 95 ? 1.187 -8.860 12.857 1.00 79.00 95 ILE A O 1
ATOM 772 N N . ARG A 1 96 ? 0.268 -8.339 14.842 1.00 87.62 96 ARG A N 1
ATOM 773 C CA . ARG A 1 96 ? -0.127 -6.976 14.445 1.00 87.62 96 ARG A CA 1
ATOM 774 C C . ARG A 1 96 ? 1.090 -6.131 14.052 1.00 87.62 96 ARG A C 1
ATOM 776 O O . ARG A 1 96 ? 1.039 -5.397 13.064 1.00 87.62 96 ARG A O 1
ATOM 783 N N . ILE A 1 97 ? 2.196 -6.260 14.790 1.00 83.12 97 ILE A N 1
ATOM 784 C CA . ILE A 1 97 ? 3.463 -5.573 14.493 1.00 83.12 97 ILE A C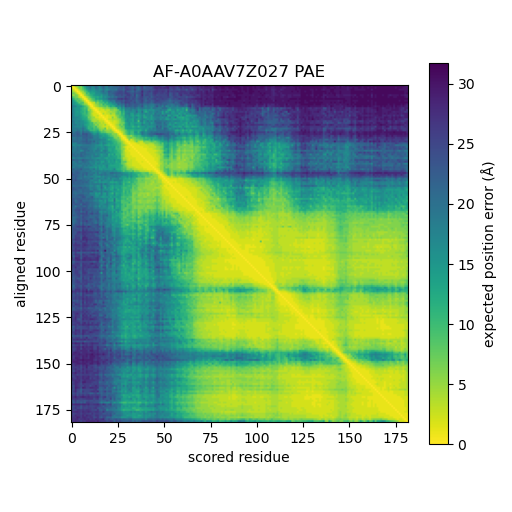A 1
ATOM 785 C C . ILE A 1 97 ? 4.039 -6.050 13.158 1.00 83.12 97 ILE A C 1
ATOM 787 O O . ILE A 1 97 ? 4.410 -5.218 12.330 1.00 83.12 97 ILE A O 1
ATOM 791 N N . ILE A 1 98 ? 4.095 -7.366 12.928 1.00 83.06 98 ILE A N 1
ATOM 792 C CA . ILE A 1 98 ? 4.607 -7.934 11.672 1.00 83.06 98 ILE A CA 1
ATOM 793 C C . ILE A 1 98 ? 3.784 -7.431 10.487 1.00 83.06 98 ILE A C 1
ATOM 795 O O . ILE A 1 98 ? 4.360 -6.925 9.531 1.00 83.06 98 ILE A O 1
ATOM 799 N N . VAL A 1 99 ? 2.453 -7.481 10.576 1.00 86.62 99 VAL A N 1
ATOM 800 C CA . VAL A 1 99 ? 1.544 -7.002 9.520 1.00 86.62 99 VAL A CA 1
ATOM 801 C C . VAL A 1 99 ? 1.781 -5.525 9.209 1.00 86.62 99 VAL A C 1
ATOM 803 O O . VAL A 1 99 ? 1.936 -5.155 8.043 1.00 86.62 99 VAL A O 1
ATOM 806 N N . THR A 1 100 ? 1.876 -4.694 10.252 1.00 88.25 100 THR A N 1
ATOM 807 C CA . THR A 1 100 ? 2.154 -3.256 10.122 1.00 88.25 100 THR A CA 1
ATOM 808 C C . THR A 1 100 ? 3.479 -3.023 9.395 1.00 88.25 100 THR A C 1
ATOM 810 O O . THR A 1 100 ? 3.523 -2.288 8.410 1.00 88.25 100 THR A O 1
ATOM 813 N N . ARG A 1 101 ? 4.550 -3.708 9.822 1.00 86.50 101 ARG A N 1
ATOM 814 C CA . ARG A 1 101 ? 5.879 -3.598 9.201 1.00 86.50 101 ARG A CA 1
ATOM 815 C C . ARG A 1 101 ? 5.876 -4.080 7.756 1.00 86.50 101 ARG A C 1
ATOM 817 O O . ARG A 1 101 ? 6.418 -3.395 6.899 1.00 86.50 101 ARG A O 1
ATOM 824 N N . THR A 1 102 ? 5.236 -5.210 7.458 1.00 84.19 102 THR A N 1
ATOM 825 C CA . THR A 1 102 ? 5.128 -5.726 6.088 1.00 84.19 102 THR A CA 1
ATOM 826 C C . THR A 1 102 ? 4.463 -4.705 5.169 1.00 84.19 102 THR A C 1
ATOM 828 O O . THR A 1 102 ? 4.974 -4.445 4.081 1.00 84.19 102 THR A O 1
ATOM 831 N N . ILE A 1 103 ? 3.367 -4.075 5.602 1.00 86.50 103 ILE A N 1
ATOM 832 C CA . ILE A 1 103 ? 2.691 -3.043 4.807 1.00 86.50 103 ILE A CA 1
ATOM 833 C C . ILE A 1 103 ? 3.570 -1.797 4.648 1.00 86.50 103 ILE A C 1
ATOM 835 O O . ILE A 1 103 ? 3.725 -1.328 3.522 1.00 86.50 103 ILE A O 1
ATOM 839 N N . GLN A 1 104 ? 4.212 -1.315 5.716 1.00 85.56 104 GLN A N 1
ATOM 840 C CA . GLN A 1 104 ? 5.146 -0.178 5.668 1.00 85.56 104 GLN A CA 1
ATOM 841 C C . GLN A 1 104 ? 6.306 -0.409 4.693 1.00 85.56 104 GLN A C 1
ATOM 843 O O . GLN A 1 104 ? 6.545 0.404 3.802 1.00 85.56 104 GLN A O 1
ATOM 848 N N . THR A 1 105 ? 6.996 -1.545 4.813 1.00 82.00 105 THR A N 1
ATOM 849 C CA . THR A 1 105 ? 8.092 -1.931 3.916 1.00 82.00 105 THR A CA 1
ATOM 850 C C . THR A 1 105 ? 7.630 -1.949 2.461 1.00 82.00 105 THR A C 1
ATOM 852 O O . THR A 1 105 ? 8.327 -1.476 1.567 1.00 82.00 105 THR A O 1
ATOM 855 N N . THR A 1 106 ? 6.420 -2.444 2.219 1.00 76.38 106 THR A N 1
ATOM 856 C CA . THR A 1 106 ? 5.880 -2.555 0.867 1.00 76.38 106 THR A CA 1
ATOM 857 C C . THR A 1 106 ? 5.474 -1.200 0.280 1.00 76.38 106 THR A C 1
ATOM 859 O O . THR A 1 106 ? 5.697 -0.963 -0.908 1.00 76.38 106 THR A O 1
ATOM 862 N N . ILE A 1 107 ? 4.955 -0.278 1.102 1.00 78.12 107 ILE A N 1
ATOM 863 C CA . ILE A 1 107 ? 4.724 1.121 0.705 1.00 78.12 107 ILE A CA 1
ATOM 864 C C . ILE A 1 107 ? 6.036 1.761 0.226 1.00 78.12 107 ILE A C 1
ATOM 866 O O . ILE A 1 107 ? 6.040 2.409 -0.821 1.00 78.12 107 ILE A O 1
ATOM 870 N N . GLY A 1 108 ? 7.144 1.523 0.938 1.00 73.00 108 GLY A N 1
ATOM 871 C CA . GLY A 1 108 ? 8.466 2.033 0.566 1.00 73.00 108 GLY A CA 1
ATOM 872 C C . GLY A 1 108 ? 8.994 1.491 -0.768 1.00 73.00 108 GLY A C 1
ATOM 873 O O . GLY A 1 108 ? 9.535 2.253 -1.562 1.00 73.00 108 GLY A O 1
ATOM 874 N N . TYR A 1 109 ? 8.810 0.197 -1.055 1.00 69.62 109 TYR A N 1
ATOM 875 C CA . TYR A 1 109 ? 9.361 -0.423 -2.270 1.00 69.62 109 TYR A CA 1
ATOM 876 C C . TYR A 1 109 ? 8.584 -0.123 -3.556 1.00 69.62 109 TYR A C 1
ATOM 878 O O . TYR A 1 109 ? 9.194 0.039 -4.610 1.00 69.62 109 TYR A O 1
ATOM 886 N N . TYR A 1 110 ? 7.250 -0.086 -3.505 1.00 67.25 110 TYR A N 1
ATOM 887 C CA . TYR A 1 110 ? 6.419 -0.040 -4.722 1.00 67.25 110 TYR A CA 1
ATOM 888 C C . TYR A 1 110 ? 5.801 1.329 -5.004 1.00 67.25 110 TYR A C 1
ATOM 890 O O . TYR A 1 110 ? 4.971 1.467 -5.907 1.00 67.25 110 TYR A O 1
ATOM 898 N N . GLY A 1 111 ? 6.235 2.343 -4.261 1.00 67.44 111 GLY A N 1
ATOM 899 C CA . GLY A 1 111 ? 5.796 3.716 -4.413 1.00 67.44 111 GLY A CA 1
ATOM 900 C C . GLY A 1 111 ? 4.636 4.056 -3.485 1.00 67.44 111 GLY A C 1
ATOM 901 O O . GLY A 1 111 ? 3.606 3.370 -3.419 1.00 67.44 111 GLY A O 1
ATOM 902 N N . THR A 1 112 ? 4.809 5.189 -2.812 1.00 70.19 112 THR A N 1
ATOM 903 C CA . THR A 1 112 ? 3.883 5.770 -1.844 1.00 70.19 112 THR A CA 1
ATOM 904 C C . THR A 1 112 ? 2.492 5.941 -2.459 1.00 70.19 112 THR A C 1
ATOM 906 O O . THR A 1 112 ? 1.505 5.509 -1.878 1.00 70.19 112 THR A O 1
ATOM 909 N N . GLN A 1 113 ? 2.380 6.424 -3.701 1.00 75.81 113 GLN A N 1
ATOM 910 C CA . GLN A 1 113 ? 1.085 6.705 -4.335 1.00 75.81 113 GLN A CA 1
ATOM 911 C C . GLN A 1 113 ? 0.150 5.494 -4.467 1.00 75.81 113 GLN A C 1
ATOM 913 O O . GLN A 1 113 ? -0.991 5.541 -4.001 1.00 75.81 113 GLN A O 1
ATOM 918 N N . ALA A 1 114 ? 0.596 4.418 -5.122 1.00 75.62 114 ALA A N 1
ATOM 919 C CA . ALA A 1 114 ? -0.269 3.275 -5.415 1.00 75.62 114 ALA A CA 1
ATOM 920 C C . ALA A 1 114 ? -0.671 2.533 -4.131 1.00 75.62 114 ALA A C 1
ATOM 922 O O . ALA A 1 114 ? -1.819 2.100 -3.985 1.00 75.62 114 ALA A O 1
ATOM 923 N N . SER A 1 115 ? 0.259 2.448 -3.179 1.00 77.31 115 SER A N 1
ATOM 924 C CA . SER A 1 115 ? 0.026 1.827 -1.879 1.00 77.31 115 SER A CA 1
ATOM 925 C C . SER A 1 115 ? -0.881 2.686 -0.988 1.00 77.31 115 SER A C 1
ATOM 927 O O . SER A 1 115 ? -1.814 2.148 -0.392 1.00 77.31 115 SER A O 1
ATOM 929 N N . LEU A 1 116 ? -0.708 4.016 -0.967 1.00 76.44 116 LEU A N 1
ATOM 930 C CA . LEU A 1 116 ? -1.600 4.956 -0.270 1.00 76.44 116 LEU A CA 1
ATOM 931 C C . LEU A 1 116 ? -3.026 4.901 -0.826 1.00 76.44 116 LEU A C 1
ATOM 933 O O . LEU A 1 116 ? -3.992 4.789 -0.069 1.00 76.44 116 LEU A O 1
ATOM 937 N N . GLN A 1 117 ? -3.192 4.941 -2.150 1.00 79.12 117 GLN A N 1
ATOM 938 C CA . GLN A 1 117 ? -4.515 4.876 -2.780 1.00 79.12 117 GLN A CA 1
ATOM 939 C C . GLN A 1 117 ? -5.251 3.573 -2.461 1.00 79.12 117 GLN A C 1
ATOM 941 O O . GLN A 1 117 ? -6.468 3.578 -2.280 1.00 79.12 117 GLN A O 1
ATOM 946 N N . MET A 1 118 ? -4.522 2.461 -2.388 1.00 81.56 118 MET A N 1
ATOM 947 C CA . MET A 1 118 ? -5.077 1.162 -2.037 1.00 81.56 118 MET A CA 1
ATOM 948 C C . MET A 1 118 ? -5.449 1.090 -0.554 1.00 81.56 118 MET A C 1
ATOM 950 O O . MET A 1 118 ? -6.608 0.836 -0.229 1.00 81.56 118 MET A O 1
ATOM 954 N N . CYS A 1 119 ? -4.490 1.335 0.340 1.00 82.81 119 CYS A N 1
ATOM 955 C CA . CYS A 1 119 ? -4.694 1.196 1.778 1.00 82.81 119 CYS A CA 1
ATOM 956 C C . CYS A 1 119 ? -5.696 2.240 2.317 1.00 82.81 119 CYS A C 1
ATOM 958 O O . CYS A 1 119 ? -6.500 1.919 3.184 1.00 82.81 119 CYS A O 1
ATOM 960 N N . SER A 1 120 ? -5.779 3.442 1.732 1.00 85.50 120 SER A N 1
ATOM 961 C CA . SER A 1 120 ? -6.766 4.464 2.133 1.00 85.50 120 SER A CA 1
ATOM 962 C C . SER A 1 120 ? -8.225 4.087 1.852 1.00 85.50 120 SER A C 1
ATOM 964 O O . SER A 1 120 ? -9.128 4.763 2.338 1.00 85.50 120 SER A O 1
ATOM 966 N N . ARG A 1 121 ? -8.501 3.013 1.098 1.00 86.69 121 ARG A N 1
ATOM 967 C CA . ARG A 1 121 ? -9.865 2.459 0.985 1.00 86.69 121 ARG A CA 1
ATOM 968 C C . ARG A 1 121 ? -10.346 1.861 2.309 1.00 86.69 121 ARG A C 1
ATOM 970 O O . ARG A 1 121 ? -11.541 1.865 2.581 1.00 86.69 121 ARG A O 1
ATOM 977 N N . TYR A 1 122 ? -9.418 1.401 3.145 1.00 89.69 122 TYR A N 1
ATOM 978 C CA . TYR A 1 122 ? -9.702 0.783 4.439 1.00 89.69 122 TYR A CA 1
ATOM 979 C C . TYR A 1 122 ? -9.890 1.784 5.575 1.00 89.69 122 TYR A C 1
ATOM 981 O O . TYR A 1 122 ? -10.262 1.385 6.675 1.00 89.69 122 TYR A O 1
ATOM 989 N N . PHE A 1 123 ? -9.731 3.080 5.305 1.00 90.00 123 PHE A N 1
ATOM 990 C CA . PHE A 1 123 ? -10.177 4.138 6.210 1.00 90.00 123 PHE A CA 1
ATOM 991 C C . PHE A 1 123 ? -11.670 4.041 6.529 1.00 90.00 123 PHE A C 1
ATOM 993 O O . PHE A 1 123 ? -12.074 4.405 7.619 1.00 90.00 123 PHE A O 1
ATOM 1000 N N . TYR A 1 124 ? -12.476 3.464 5.638 1.00 88.88 124 TYR A N 1
ATOM 1001 C CA . TYR A 1 124 ? -13.906 3.245 5.863 1.00 88.88 124 TYR A CA 1
ATOM 1002 C C . TYR A 1 124 ? -14.237 1.810 6.304 1.00 88.88 124 TYR A C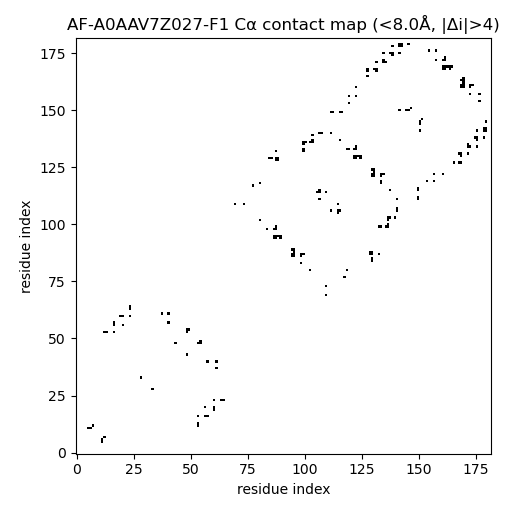 1
ATOM 1004 O O . TYR A 1 124 ? -15.393 1.398 6.246 1.00 88.88 124 TYR A O 1
ATOM 1012 N N . SER A 1 125 ? -13.236 1.019 6.715 1.00 92.19 125 SER A N 1
ATOM 1013 C CA . SER A 1 125 ? -13.466 -0.315 7.283 1.00 92.19 125 SER A CA 1
ATOM 1014 C C . SER A 1 125 ? -14.399 -0.212 8.486 1.00 92.19 125 SER A C 1
ATOM 1016 O O . SER A 1 125 ? -14.246 0.702 9.290 1.00 92.19 125 SER A O 1
ATOM 1018 N N . THR A 1 126 ? -15.317 -1.160 8.671 1.00 92.88 126 THR A N 1
ATOM 1019 C CA . THR A 1 126 ? -16.164 -1.217 9.875 1.00 92.88 126 THR A CA 1
ATOM 1020 C C . THR A 1 126 ? -15.359 -1.578 11.124 1.00 92.88 126 THR A C 1
ATOM 1022 O O . THR A 1 126 ? -15.705 -1.138 12.220 1.00 92.88 126 THR A O 1
ATOM 1025 N N . ASN A 1 127 ? -14.245 -2.301 10.965 1.00 93.44 127 ASN A N 1
ATOM 1026 C CA . ASN A 1 127 ? -13.362 -2.677 12.064 1.00 93.44 127 ASN A CA 1
ATOM 1027 C C . ASN A 1 127 ? -12.395 -1.520 12.419 1.00 93.44 127 ASN A C 1
ATOM 1029 O O . ASN A 1 127 ? -11.543 -1.171 11.591 1.00 93.44 127 ASN A O 1
ATOM 1033 N N . PRO A 1 128 ? -12.476 -0.946 13.638 1.00 94.12 128 PRO A N 1
ATOM 1034 C CA . PRO A 1 128 ? -11.616 0.159 14.059 1.00 94.12 128 PRO A CA 1
ATOM 1035 C C . PRO A 1 128 ? -10.135 -0.225 14.163 1.00 94.12 128 PRO A C 1
ATOM 1037 O O . PRO A 1 128 ? -9.285 0.614 13.879 1.00 94.12 128 PRO A O 1
ATOM 1040 N N . ALA A 1 129 ? -9.798 -1.475 14.495 1.00 92.56 129 ALA A N 1
ATOM 1041 C CA . ALA A 1 129 ? -8.409 -1.932 14.549 1.00 92.56 129 ALA A CA 1
ATOM 1042 C C . ALA A 1 129 ? -7.748 -1.882 13.164 1.00 92.56 129 ALA A C 1
ATOM 1044 O O . ALA A 1 129 ? -6.593 -1.479 13.043 1.00 92.56 129 ALA A O 1
ATOM 1045 N N . VAL A 1 130 ? -8.503 -2.196 12.105 1.00 93.31 130 VAL A N 1
ATOM 1046 C CA . VAL A 1 130 ? -8.040 -2.051 10.716 1.00 93.31 130 VAL A CA 1
ATOM 1047 C C . VAL A 1 130 ? -7.801 -0.581 10.375 1.00 93.31 130 VAL A C 1
ATOM 1049 O O . VAL A 1 130 ? -6.759 -0.253 9.812 1.00 93.31 130 VAL A O 1
ATOM 1052 N N . ARG A 1 131 ? -8.727 0.317 10.749 1.00 93.94 131 ARG A N 1
ATOM 1053 C CA . ARG A 1 131 ? -8.571 1.765 10.516 1.00 93.94 131 ARG A CA 1
ATOM 1054 C C . ARG A 1 131 ? -7.315 2.306 11.211 1.00 93.94 131 ARG A C 1
ATOM 1056 O O . ARG A 1 131 ? -6.486 2.937 10.558 1.00 93.94 131 ARG A O 1
ATOM 1063 N N . VAL A 1 132 ? -7.131 1.986 12.496 1.00 94.19 132 VAL A N 1
ATOM 1064 C CA . VAL A 1 132 ? -5.932 2.331 13.287 1.00 94.19 132 VAL A CA 1
ATOM 1065 C C . VAL A 1 132 ? -4.663 1.761 12.652 1.00 94.19 132 VAL A C 1
ATOM 1067 O O . VAL A 1 132 ? -3.678 2.47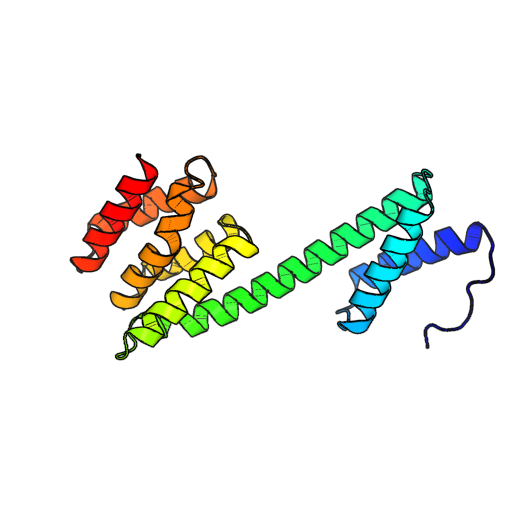6 12.480 1.00 94.19 132 VAL A O 1
ATOM 1070 N N . GLY A 1 133 ? -4.674 0.478 12.292 1.00 92.81 133 GLY A N 1
ATOM 1071 C CA . GLY A 1 133 ? -3.525 -0.210 11.711 1.00 92.81 133 GLY A CA 1
ATOM 1072 C C . GLY A 1 133 ? -3.057 0.420 10.403 1.00 92.81 133 GLY A C 1
ATOM 1073 O O . GLY A 1 133 ? -1.864 0.658 10.216 1.00 92.81 133 GLY A O 1
ATOM 1074 N N . ILE A 1 134 ? -3.999 0.769 9.526 1.00 91.12 134 ILE A N 1
ATOM 1075 C CA . ILE A 1 134 ? -3.703 1.441 8.261 1.00 91.12 134 ILE A CA 1
ATOM 1076 C C . ILE A 1 134 ? -3.143 2.848 8.480 1.00 91.12 134 ILE A C 1
ATOM 1078 O O . ILE A 1 134 ? -2.162 3.201 7.829 1.00 91.12 134 ILE A O 1
ATOM 1082 N N . LEU A 1 135 ? -3.703 3.630 9.409 1.00 91.12 135 LEU A N 1
ATOM 1083 C CA . LEU A 1 135 ? -3.165 4.953 9.753 1.00 91.12 135 LEU A CA 1
ATOM 1084 C C . LEU A 1 135 ? -1.703 4.854 10.216 1.00 91.12 135 LEU A C 1
ATOM 1086 O O . LEU A 1 135 ? -0.845 5.555 9.683 1.00 91.12 135 LEU A O 1
ATOM 1090 N N . LYS A 1 136 ? -1.390 3.893 11.097 1.00 91.06 136 LYS A N 1
ATOM 1091 C CA . LYS A 1 136 ? -0.013 3.617 11.554 1.00 91.06 136 LYS A CA 1
ATOM 1092 C C . LYS A 1 136 ? 0.928 3.171 10.436 1.00 91.06 136 LYS A C 1
ATOM 1094 O O . LYS A 1 136 ? 2.122 3.466 10.467 1.00 91.06 136 LYS A O 1
ATOM 1099 N N . CYS A 1 137 ? 0.418 2.448 9.440 1.00 89.00 137 CYS A N 1
ATOM 1100 C CA . CYS A 1 137 ? 1.226 2.055 8.287 1.00 89.00 137 CYS A CA 1
ATOM 1101 C C . CYS A 1 137 ? 1.662 3.258 7.446 1.00 89.00 137 CYS A C 1
ATOM 1103 O O . CYS A 1 137 ? 2.698 3.194 6.791 1.00 89.00 137 CYS A O 1
ATOM 1105 N N . PHE A 1 138 ? 0.888 4.340 7.458 1.00 84.50 138 PHE A N 1
ATOM 1106 C CA . PHE A 1 138 ? 1.176 5.525 6.662 1.00 84.50 138 PHE A CA 1
ATOM 1107 C C . PHE A 1 138 ? 2.031 6.559 7.375 1.00 84.50 138 PHE A C 1
ATOM 1109 O O . PHE A 1 138 ? 2.727 7.296 6.685 1.00 84.50 138 PHE A O 1
ATOM 1116 N N . SER A 1 139 ? 2.026 6.599 8.710 1.00 82.00 139 SER A N 1
ATOM 1117 C CA . SER A 1 139 ? 2.734 7.628 9.483 1.00 82.00 139 SER A CA 1
ATOM 1118 C C . SER A 1 139 ? 4.184 7.861 9.025 1.00 82.00 139 SER A C 1
ATOM 1120 O O . SER A 1 139 ? 4.511 9.014 8.755 1.00 82.00 139 SER A O 1
ATOM 1122 N N . PRO A 1 140 ? 5.026 6.825 8.801 1.00 80.50 140 PRO A N 1
ATOM 1123 C CA . PRO A 1 140 ? 6.395 7.053 8.331 1.00 80.50 140 PRO A CA 1
ATOM 1124 C C . PRO A 1 140 ? 6.446 7.670 6.929 1.00 80.50 140 PRO A C 1
ATOM 1126 O O . PRO A 1 140 ? 7.279 8.515 6.637 1.00 80.50 140 PRO A O 1
ATOM 1129 N N . SER A 1 141 ? 5.547 7.266 6.028 1.00 77.25 141 SER A N 1
ATOM 1130 C CA . SER A 1 141 ? 5.511 7.804 4.665 1.00 77.25 141 SER A CA 1
ATOM 1131 C C . SER A 1 141 ? 5.014 9.247 4.610 1.00 77.25 141 SER A C 1
ATOM 1133 O O . SER A 1 141 ? 5.367 9.948 3.663 1.00 77.25 141 SER A O 1
ATOM 1135 N N . LEU A 1 142 ? 4.206 9.667 5.591 1.00 76.19 142 LEU A N 1
ATOM 1136 C CA . LEU A 1 142 ? 3.721 11.041 5.711 1.00 76.19 142 LEU A CA 1
ATOM 1137 C C . LEU A 1 142 ? 4.845 12.002 6.106 1.00 76.19 142 LEU A C 1
ATOM 1139 O O . LEU A 1 142 ? 4.942 13.071 5.518 1.00 76.19 142 LEU A O 1
ATOM 1143 N N . GLU A 1 143 ? 5.725 11.575 7.012 1.00 71.50 143 GLU A N 1
ATOM 1144 C CA . GLU A 1 143 ? 6.867 12.365 7.488 1.00 71.50 143 GLU A CA 1
ATOM 1145 C C . GLU A 1 143 ? 7.855 12.715 6.359 1.00 71.50 143 GLU A C 1
ATOM 1147 O O . GLU A 1 143 ? 8.347 13.836 6.278 1.00 71.50 143 GLU A O 1
ATOM 1152 N N . TYR A 1 144 ? 8.116 11.780 5.438 1.00 69.19 144 TYR A N 1
ATOM 1153 C CA . TYR A 1 144 ? 9.157 11.957 4.415 1.00 69.19 144 TYR A CA 1
ATOM 1154 C C . TYR A 1 144 ? 8.671 12.495 3.062 1.00 69.19 144 TYR A C 1
ATOM 1156 O O . TYR A 1 144 ? 9.504 12.858 2.236 1.00 69.19 144 TYR A O 1
ATOM 1164 N N . ASN A 1 145 ? 7.358 12.541 2.799 1.00 66.31 145 ASN A N 1
ATOM 1165 C CA . ASN A 1 145 ? 6.829 12.857 1.462 1.00 66.31 145 ASN A CA 1
ATOM 1166 C C . ASN A 1 145 ? 5.774 13.978 1.463 1.00 66.31 145 ASN A C 1
ATOM 1168 O O . ASN A 1 145 ? 4.890 13.973 0.615 1.00 66.31 145 ASN A O 1
ATOM 1172 N N . MET A 1 146 ? 5.824 14.937 2.394 1.00 58.75 146 MET A N 1
ATOM 1173 C CA . MET A 1 146 ? 4.748 15.930 2.616 1.00 58.75 146 MET A CA 1
ATOM 1174 C C . MET A 1 146 ? 4.301 16.715 1.370 1.00 58.75 146 MET A C 1
ATOM 1176 O O . MET A 1 146 ? 3.130 17.072 1.256 1.00 58.75 146 MET A O 1
ATOM 1180 N N . ASN A 1 147 ? 5.207 16.933 0.412 1.00 59.25 147 ASN A N 1
ATOM 1181 C CA . ASN A 1 147 ? 4.926 17.654 -0.836 1.00 59.25 147 ASN A CA 1
ATOM 1182 C C . ASN A 1 147 ? 4.479 16.750 -1.996 1.00 59.25 147 ASN A C 1
ATOM 1184 O O . ASN A 1 147 ? 4.164 17.244 -3.081 1.00 59.25 147 ASN A O 1
ATOM 1188 N N . ASP A 1 148 ? 4.429 15.436 -1.789 1.00 65.31 148 ASP A N 1
ATOM 1189 C CA . ASP A 1 148 ? 3.961 14.508 -2.803 1.00 65.31 148 ASP A CA 1
ATOM 1190 C C . ASP A 1 148 ? 2.439 14.627 -2.943 1.00 65.31 148 ASP A C 1
ATOM 1192 O O . ASP A 1 148 ? 1.672 14.389 -2.008 1.00 65.31 148 ASP A O 1
ATOM 1196 N N . PHE A 1 149 ? 1.989 14.930 -4.165 1.00 55.91 149 PHE A N 1
ATOM 1197 C CA . PHE A 1 149 ? 0.582 14.954 -4.591 1.00 55.91 149 PHE A CA 1
ATOM 1198 C C . PHE A 1 149 ? -0.302 13.826 -3.988 1.00 55.91 149 PHE A C 1
ATOM 1200 O O . PHE A 1 149 ? -1.442 14.094 -3.595 1.00 55.91 149 PHE A O 1
ATOM 1207 N N . PRO A 1 150 ? 0.183 12.575 -3.844 1.00 67.94 150 PRO A N 1
ATOM 1208 C CA . PRO A 1 150 ? -0.505 11.516 -3.105 1.00 67.94 150 PRO A CA 1
ATOM 1209 C C . PRO A 1 150 ? -0.961 11.859 -1.680 1.00 67.94 150 PRO A C 1
ATOM 1211 O O . PRO A 1 150 ? -2.049 11.430 -1.296 1.00 67.94 150 PRO A O 1
ATOM 1214 N N . ILE A 1 151 ? -0.184 12.610 -0.898 1.00 70.19 151 ILE A N 1
ATOM 1215 C CA . ILE A 1 151 ? -0.513 12.948 0.495 1.00 70.19 151 ILE A CA 1
ATOM 1216 C C . ILE A 1 151 ? -1.661 13.949 0.559 1.00 70.19 151 ILE A C 1
ATOM 1218 O O . ILE A 1 151 ? -2.602 13.756 1.330 1.00 70.19 151 ILE A O 1
ATOM 1222 N N . LEU A 1 152 ? -1.656 14.952 -0.321 1.00 75.00 152 LEU A N 1
ATOM 1223 C CA . LEU A 1 152 ? -2.756 15.915 -0.422 1.00 75.00 152 LEU A CA 1
ATOM 1224 C C . LEU A 1 152 ? -4.093 15.218 -0.720 1.00 75.00 152 LEU A C 1
ATOM 1226 O O . LEU A 1 152 ? -5.135 15.619 -0.204 1.00 75.00 152 LEU A O 1
ATOM 1230 N N . SER A 1 153 ? -4.068 14.112 -1.474 1.00 80.38 153 SER A N 1
ATOM 1231 C CA . SER A 1 153 ? -5.265 13.305 -1.752 1.00 80.38 153 SER A CA 1
ATOM 1232 C C . SER A 1 153 ? -5.818 12.542 -0.533 1.00 80.38 153 SER A C 1
ATOM 1234 O O . SER A 1 153 ? -6.959 12.070 -0.564 1.00 80.38 153 SER A O 1
ATOM 1236 N N . LEU A 1 154 ? -5.037 12.415 0.546 1.00 83.25 154 LEU A N 1
ATOM 1237 C CA . LEU A 1 154 ? -5.456 11.774 1.795 1.00 83.25 154 LEU A CA 1
ATOM 1238 C C . LEU A 1 154 ? -6.104 12.752 2.772 1.00 83.25 154 LEU A C 1
ATOM 1240 O O . LEU A 1 154 ? -6.937 12.312 3.563 1.00 83.25 154 LEU A O 1
ATOM 1244 N N . LEU A 1 155 ? -5.785 14.049 2.699 1.00 86.06 155 LEU A N 1
ATOM 1245 C CA . LEU A 1 155 ? -6.296 15.061 3.630 1.00 86.06 155 LEU A CA 1
ATOM 1246 C C . LEU A 1 155 ? -7.829 15.056 3.759 1.00 86.06 155 LEU A C 1
ATOM 1248 O O . LEU A 1 155 ? -8.307 14.992 4.891 1.00 86.06 155 LEU A O 1
ATOM 1252 N N . PRO A 1 156 ? -8.630 15.010 2.670 1.00 88.12 156 PRO A N 1
ATOM 1253 C CA . PRO A 1 156 ? -10.087 14.946 2.804 1.00 88.12 156 PRO A CA 1
ATOM 1254 C C . PRO A 1 156 ? -10.565 13.674 3.512 1.00 88.12 156 PRO A C 1
ATOM 1256 O O . PRO A 1 156 ? -11.535 13.703 4.265 1.00 88.12 156 PRO A O 1
ATOM 1259 N N . LYS A 1 157 ? -9.875 12.545 3.298 1.00 89.00 157 LYS A N 1
ATOM 1260 C CA . LYS A 1 157 ? -10.225 11.269 3.937 1.00 89.00 157 LYS A CA 1
ATOM 1261 C C . LYS A 1 157 ? -9.884 11.283 5.424 1.00 89.00 157 LYS A C 1
ATOM 1263 O O . LYS A 1 15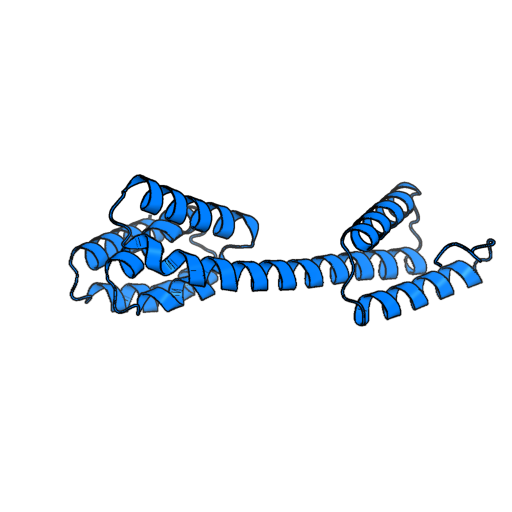7 ? -10.687 10.823 6.228 1.00 89.00 157 LYS A O 1
ATOM 1268 N N . LEU A 1 158 ? -8.724 11.833 5.785 1.00 89.75 158 LEU A N 1
ATOM 1269 C CA . LEU A 1 158 ? -8.315 12.015 7.177 1.00 89.75 158 LEU A CA 1
ATOM 1270 C C . LEU A 1 158 ? -9.252 12.986 7.903 1.00 89.75 158 LEU A C 1
ATOM 1272 O O . LEU A 1 158 ? -9.670 12.689 9.015 1.00 89.75 158 LEU A O 1
ATOM 1276 N N . ALA A 1 159 ? -9.662 14.083 7.259 1.00 89.50 159 ALA A N 1
ATOM 1277 C CA . ALA A 1 159 ? -10.597 15.052 7.832 1.00 89.50 159 ALA A CA 1
ATOM 1278 C C . ALA A 1 159 ? -11.946 14.419 8.216 1.00 89.50 159 ALA A C 1
ATOM 1280 O O . ALA A 1 159 ? -12.480 14.709 9.283 1.00 89.50 159 ALA A O 1
ATOM 1281 N N . ILE A 1 160 ? -12.471 13.503 7.392 1.00 90.56 160 ILE A N 1
ATOM 1282 C CA . ILE A 1 160 ? -13.691 12.748 7.723 1.00 90.56 160 ILE A CA 1
ATOM 1283 C C . ILE A 1 160 ? -13.475 11.880 8.973 1.00 90.56 160 ILE A C 1
ATOM 1285 O O . ILE A 1 160 ? -14.348 11.814 9.836 1.00 90.56 160 ILE A O 1
ATOM 1289 N N . LEU A 1 161 ? -12.307 11.243 9.098 1.00 92.12 161 LEU A N 1
ATOM 1290 C CA . LEU A 1 161 ? -11.988 10.361 10.224 1.00 92.12 161 LEU A CA 1
ATOM 1291 C C . LEU A 1 161 ? -11.725 11.093 11.551 1.00 92.12 161 LEU A C 1
ATOM 1293 O O . LEU A 1 161 ? -11.683 10.441 12.593 1.00 92.12 161 LEU A O 1
ATOM 1297 N N . ILE A 1 162 ? -11.604 12.425 11.561 1.00 93.06 162 ILE A N 1
ATOM 1298 C CA . ILE A 1 162 ? -11.575 13.206 12.814 1.00 93.06 162 ILE A CA 1
ATOM 1299 C C . ILE A 1 162 ? -12.859 12.966 13.624 1.00 93.06 162 ILE A C 1
ATOM 1301 O O . ILE A 1 162 ? -12.828 12.950 14.851 1.00 93.06 162 ILE A O 1
ATOM 1305 N N . TYR A 1 163 ? -13.977 12.720 12.936 1.00 93.12 163 TYR A N 1
ATOM 1306 C CA . TYR A 1 163 ? -15.286 12.463 13.536 1.00 93.12 163 TYR A CA 1
ATOM 1307 C C . TYR A 1 163 ? -15.600 10.964 13.688 1.00 93.12 163 TYR A C 1
ATOM 1309 O O . TYR A 1 163 ? -16.761 10.593 13.861 1.00 93.12 163 TYR A O 1
ATOM 1317 N N . ASP A 1 164 ? -14.594 10.085 13.604 1.00 95.38 164 ASP A N 1
ATOM 1318 C CA . ASP A 1 164 ? -14.779 8.641 13.786 1.00 95.38 164 ASP A CA 1
ATOM 1319 C C . ASP A 1 164 ? -15.341 8.328 15.184 1.00 95.38 164 ASP A C 1
ATOM 1321 O O . ASP A 1 164 ? -15.023 9.005 16.157 1.00 95.38 164 ASP A O 1
ATOM 1325 N N . ASN A 1 165 ? -16.170 7.292 15.314 1.00 94.81 165 ASN A N 1
ATOM 1326 C CA . ASN A 1 165 ? -16.757 6.914 16.603 1.00 94.81 165 ASN A CA 1
ATOM 1327 C C . ASN A 1 165 ? -15.757 6.243 17.562 1.00 94.81 165 ASN A C 1
ATOM 1329 O O . ASN A 1 165 ? -16.060 6.054 18.740 1.00 94.81 165 ASN A O 1
ATOM 1333 N N . ASN A 1 166 ? -14.576 5.866 17.072 1.00 96.75 166 ASN A N 1
ATOM 1334 C CA . ASN A 1 166 ? -13.527 5.239 17.851 1.00 96.75 166 ASN A CA 1
ATOM 1335 C C . ASN A 1 166 ? -12.418 6.243 18.197 1.00 96.75 166 ASN A C 1
ATOM 1337 O O . ASN A 1 166 ? -11.711 6.751 17.327 1.00 96.75 166 ASN A O 1
ATOM 1341 N N . THR A 1 167 ? -12.194 6.457 19.493 1.00 95.62 167 THR A N 1
ATOM 1342 C CA . THR A 1 167 ? -11.187 7.400 20.009 1.00 95.62 167 THR A CA 1
ATOM 1343 C C . THR A 1 167 ? -9.753 7.054 19.600 1.00 95.62 167 THR A C 1
ATOM 1345 O O . THR A 1 167 ? -8.931 7.951 19.427 1.00 95.62 167 THR A O 1
ATOM 1348 N N . SER A 1 168 ? -9.432 5.770 19.399 1.00 95.44 168 SER A N 1
ATOM 1349 C CA . SER A 1 168 ? -8.100 5.364 18.930 1.00 95.44 168 SER A CA 1
ATOM 1350 C C . SER A 1 168 ? -7.884 5.743 17.468 1.00 95.44 168 SER A C 1
ATOM 1352 O O . SER A 1 168 ? -6.788 6.162 17.108 1.00 95.44 168 SER A O 1
ATOM 1354 N N . VAL A 1 169 ? -8.928 5.650 16.637 1.00 95.06 169 VAL A N 1
ATOM 1355 C CA . VAL A 1 169 ? -8.874 6.118 15.245 1.00 95.06 169 VAL A CA 1
ATOM 1356 C C . VAL A 1 169 ? -8.673 7.629 15.222 1.00 95.06 169 VAL A C 1
ATOM 1358 O O . VAL A 1 169 ? -7.725 8.088 14.594 1.00 95.06 169 VAL A O 1
ATOM 1361 N N . GLN A 1 170 ? -9.485 8.386 15.969 1.00 95.69 170 GLN A N 1
ATOM 1362 C CA . GLN A 1 170 ? -9.350 9.846 16.068 1.00 95.69 170 GLN A CA 1
ATOM 1363 C C . GLN A 1 170 ? -7.927 10.258 16.470 1.00 95.69 170 GLN A C 1
ATOM 1365 O O . GLN A 1 170 ? -7.328 11.129 15.841 1.00 95.69 170 GLN A O 1
ATOM 1370 N N . LYS A 1 171 ? -7.352 9.592 17.480 1.00 95.94 171 LYS A N 1
ATOM 1371 C CA . LYS A 1 171 ? -5.982 9.850 17.933 1.00 95.94 171 LYS A CA 1
ATOM 1372 C C . LYS A 1 171 ? -4.957 9.646 16.814 1.00 95.94 171 LYS A C 1
ATOM 1374 O O . LYS A 1 171 ? -4.119 10.516 16.602 1.00 95.94 171 LYS A O 1
ATOM 1379 N N . GLU A 1 172 ? -5.020 8.531 16.088 1.00 94.31 172 GLU A N 1
ATOM 1380 C CA . GLU A 1 172 ? -4.068 8.279 14.997 1.00 94.31 172 GLU A CA 1
ATOM 1381 C C . GLU A 1 172 ? -4.278 9.197 13.788 1.00 94.31 172 GLU A C 1
ATOM 1383 O O . GLU A 1 172 ? -3.317 9.532 13.096 1.00 94.31 172 GLU A O 1
ATOM 1388 N N . VAL A 1 173 ? -5.508 9.650 13.538 1.00 93.81 173 VAL A N 1
ATOM 1389 C CA . VAL A 1 173 ? -5.791 10.676 12.524 1.00 93.81 173 VAL A CA 1
ATOM 1390 C C . VAL A 1 173 ? -5.122 11.989 12.902 1.00 93.81 173 VAL A C 1
ATOM 1392 O O . VAL A 1 173 ? -4.435 12.574 12.071 1.00 93.81 173 VAL A O 1
ATOM 1395 N N . LEU A 1 174 ? -5.273 12.434 14.152 1.00 93.44 174 LEU A N 1
ATOM 1396 C CA . LEU A 1 174 ? -4.637 13.658 14.639 1.00 93.44 174 LEU A CA 1
ATOM 1397 C C . LEU A 1 174 ? -3.110 13.557 14.589 1.00 93.44 174 LEU A C 1
ATOM 1399 O O . LEU A 1 174 ? -2.469 14.498 14.134 1.00 93.44 174 LEU A O 1
ATOM 1403 N N . ASN A 1 175 ? -2.536 12.408 14.961 1.00 92.25 175 ASN A N 1
ATOM 1404 C CA . ASN A 1 175 ? -1.103 12.150 14.793 1.00 92.25 175 ASN A CA 1
ATOM 1405 C C . ASN A 1 175 ? -0.683 12.253 13.319 1.00 92.25 175 ASN A C 1
ATOM 1407 O O . ASN A 1 175 ? 0.309 12.897 12.998 1.00 92.25 175 ASN A O 1
ATOM 1411 N N . SER A 1 176 ? -1.451 11.637 12.416 1.00 89.50 176 SER A N 1
ATOM 1412 C CA . SER A 1 176 ? -1.168 11.652 10.976 1.00 89.50 176 SER A CA 1
ATOM 1413 C C . SER A 1 176 ? -1.251 13.063 10.395 1.00 89.50 176 SER A C 1
ATOM 1415 O O . SER A 1 176 ? -0.419 13.431 9.578 1.00 89.50 176 SER A O 1
ATOM 1417 N N . LEU A 1 177 ? -2.229 13.865 10.826 1.00 88.94 177 LEU A N 1
ATOM 1418 C CA . LEU A 1 177 ? -2.342 15.269 10.435 1.00 88.94 177 LEU A CA 1
ATOM 1419 C C . LEU A 1 177 ? -1.177 16.084 10.998 1.00 88.94 177 LEU A C 1
ATOM 14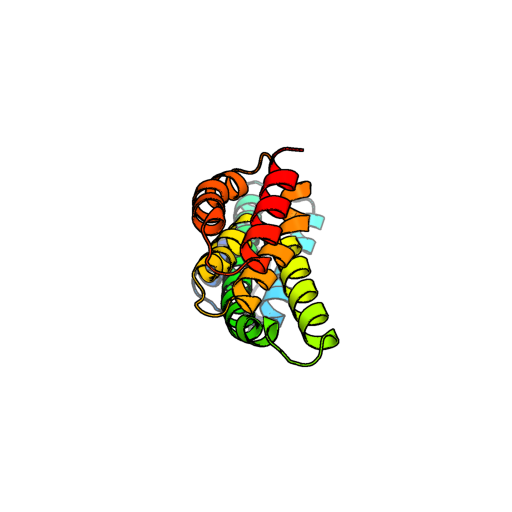21 O O . LEU A 1 177 ? -0.554 16.817 10.244 1.00 88.94 177 LEU A O 1
ATOM 1425 N N . ALA A 1 178 ? -0.831 15.915 12.275 1.00 87.88 178 ALA A N 1
ATOM 1426 C CA . ALA A 1 178 ? 0.309 16.601 12.878 1.00 87.88 178 ALA A CA 1
ATOM 1427 C C . ALA A 1 178 ? 1.614 16.337 12.108 1.00 87.88 178 ALA A C 1
ATOM 1429 O O . ALA A 1 178 ? 2.358 17.277 11.864 1.00 87.88 178 ALA A O 1
ATOM 1430 N N . LEU A 1 179 ? 1.834 15.095 11.657 1.00 85.94 179 LEU A N 1
ATOM 1431 C CA . LEU A 1 179 ? 2.977 14.729 10.813 1.00 85.94 179 LEU A CA 1
ATOM 1432 C C . LEU A 1 179 ? 2.946 15.363 9.419 1.00 85.94 179 LEU A C 1
ATOM 1434 O O . LEU A 1 179 ? 3.995 15.530 8.825 1.00 85.94 179 LEU A O 1
ATOM 1438 N N . ILE A 1 180 ? 1.777 15.683 8.861 1.00 82.50 180 ILE A N 1
ATOM 1439 C CA . ILE A 1 180 ? 1.683 16.355 7.551 1.00 82.50 180 ILE A CA 1
ATOM 1440 C C . ILE A 1 180 ? 1.961 17.864 7.678 1.00 82.50 180 ILE A C 1
ATOM 1442 O O . ILE A 1 180 ? 2.370 18.495 6.707 1.00 82.50 180 ILE A O 1
ATOM 1446 N N . TYR A 1 181 ? 1.701 18.453 8.848 1.00 80.19 181 TYR A N 1
ATOM 1447 C CA . TYR A 1 181 ? 1.821 19.895 9.100 1.00 80.19 181 TYR A CA 1
ATOM 1448 C C . TYR A 1 181 ? 3.130 20.309 9.802 1.00 80.19 181 TYR A C 1
ATOM 1450 O O . TYR A 1 181 ? 3.274 21.491 10.123 1.00 80.19 181 TYR A O 1
ATOM 1458 N N . SER A 1 182 ? 4.046 19.373 10.071 1.00 75.00 182 SER A N 1
ATOM 1459 C CA . SER A 1 182 ? 5.337 19.616 10.741 1.00 75.00 182 SER A CA 1
ATOM 1460 C C . SER A 1 182 ? 6.456 19.933 9.759 1.00 75.00 182 SER A C 1
ATOM 1462 O O . SER A 1 182 ? 7.198 20.907 10.005 1.00 75.00 182 SER A O 1
#

Radius of gyration: 22.83 Å; Cα contacts (8 Å, |Δi|>4): 122; chains: 1; bounding box: 46×44×61 Å

Secondary structure (DSSP, 8-state):
---S-----HHHHHHHHHHHHHHHHH----HHHHHHHHHHHHHHHHTT---HHHHHHHHHHHHHHHHHHHHHHHHHHHHHHHHHGGGGG-SSHHHHHHHHHHHHHHHHHH-HHHHHHHHGGGGG-S-HHHHHHHHHHHHHHHHH-TTSHHHHTTHHHHHHHTT-S-HHHHHHHHHHHHHH--

Foldseek 3Di:
DPPDDDDDDPVSLLVVLVVLLVCLVDDPDDPVNVVVLVVVLVVVVVVVDPDCSRVVSSVVSVVSSCVVVLVVVLVVVLVVLVVLLVQLPPPDPVSVVVSLVVLLVVCVPSDVQSSLVSLLVCCPPPDVSSVLSSLSSCQVVLLPPLPDPSLVVCVVSLVVQCPPPDPSNVVSSVSSVVSSVD